Protein AF-A0A399SMD0-F1 (afdb_monomer)

pLDDT: mean 92.32, std 5.86, range [51.75, 98.44]

Secondary structure (DSSP, 8-state):
----TT---EEE--S-SS-BHHHHHHHHHHHSSS--SS--GGGS-HHHHTSS-GGGGG-B-TT--BSEEEETTEEEEPP--HHHHHHHHHHHHHHHHHHHTTS-SEEE---HHHHHH-TTHHHHHHHHHHHHH-TTS-BEEEEESS-TT--TTS-HHHHHHHHHHHHHHHHHTT-SEEEEE--TTT-HHHHHHHHHHHHHHHHHHHHHTSEEEEEEEETTEEEEEEE-TTS-EEEEEEE--SS--EE---TT-S--EE-TT-EE-

Mean predicted aligned error: 4.78 Å

Sequence (265 aa):
KKQDKNALVFVDLLGHSKGSTYFFEQNYLKEHGALPDNPPYELIDPEARNCKIPLLGFFQSHDGIPVYQFSNGEYSYTDYDFETLKSIWYENTRLIAQGYKNNGDVFGINAFRDYFAHPVLSGITVDALKAGLGEKTPVWIYFDGNGYARPPEMTPQEYINHVKCQIYTSIIHGATGILFWNDWRKTPEVFDILLPMLKELNDNLPIVKLETKHWKAHDNLHIMIKESKDGKKYFIASNTSTTDVLSIDIPEVNKKELQPLEVYI

Foldseek 3Di:
DDDDPPDFDEDAQEQAQQWDLVLLLVVCCVVDVHADPDHPLVPFDPQLVLAPHSCLSSTHFNVRHRQWDGDPNYIDGDDDDPVVRLVSSLQSLLQSLLVCLPVGQEYEYNHAQVCLVFVLSLLSNLLSNCNRNPVPRAYEYEYEQQCPNPDPPDALLNVLLSVLLSVLSNLLSPHPYYHYDDDCVRHVRNNVNVVVSVVVCVVCVVQSPADWPDWDDDDQKTKTWGADPVGDIDIKIFGRAQQDKDADDDPPDPDGIADHSRIDD

Solvent-accessible surface area (backbone atoms only — not comparable to full-atom values): 14496 Å² total; per-residue (Å²): 132,84,82,60,90,86,61,85,38,75,39,75,75,43,67,50,39,67,38,35,51,66,36,39,53,57,55,50,48,75,81,32,98,62,85,68,98,56,84,66,65,86,78,30,53,73,51,22,67,59,22,88,62,37,75,52,47,44,21,11,21,79,89,63,51,59,33,51,43,55,55,99,41,43,75,45,71,56,85,61,59,69,68,58,41,51,52,44,30,30,53,32,37,16,54,51,32,44,74,46,48,87,75,42,62,31,36,32,39,52,34,43,55,59,30,65,80,37,31,50,52,35,24,44,47,33,47,16,38,32,71,25,50,36,82,86,50,46,30,35,43,40,42,66,46,43,49,86,66,51,55,92,88,56,51,54,65,62,48,46,36,51,50,51,23,25,49,52,32,17,43,58,47,60,37,68,44,77,41,69,52,71,53,65,90,80,29,48,71,33,35,64,59,41,48,62,54,54,49,51,52,60,73,42,43,72,59,71,71,36,54,74,78,44,75,50,77,55,93,45,45,37,37,27,30,26,41,47,98,86,68,53,72,46,53,41,37,26,21,43,31,87,78,52,72,41,79,45,92,50,88,97,50,87,69,48,64,33,50,46,28,30,67,48,110

Organism: NCBI:txid2305463

Nearest PDB structures (foldseek):
  3w5f-assembly2_B  TM=3.295E-01  e=1.493E-04  Solanum lycopersicum
  5lef-assembly1_B  TM=3.652E-01  e=2.612E-01  Homo sapiens
  8hzv-assembly1_C  TM=5.201E-01  e=2.910E+00  Homo sapiens

Structure (mmCIF, N/CA/C/O backbone):
data_AF-A0A399SMD0-F1
#
_entry.id   AF-A0A399SMD0-F1
#
loop_
_atom_site.group_PDB
_atom_site.id
_atom_site.type_symbol
_atom_site.label_atom_id
_atom_site.label_alt_id
_atom_site.label_comp_id
_atom_site.label_asym_id
_atom_site.label_entity_id
_atom_site.label_seq_id
_atom_site.pdbx_PDB_ins_code
_atom_site.Cartn_x
_atom_site.Cartn_y
_atom_site.Cartn_z
_atom_site.occupancy
_atom_site.B_iso_or_equiv
_atom_site.auth_seq_id
_atom_site.auth_comp_id
_atom_site.auth_asym_id
_atom_site.auth_atom_id
_atom_site.pdbx_PDB_model_num
ATOM 1 N N . LYS A 1 1 ? 3.077 -29.994 -9.511 1.00 51.75 1 LYS A N 1
ATOM 2 C CA . LYS A 1 1 ? 2.944 -30.308 -8.063 1.00 51.75 1 LYS A CA 1
ATOM 3 C C . LYS A 1 1 ? 1.491 -30.051 -7.671 1.00 51.75 1 LYS A C 1
ATOM 5 O O . LYS A 1 1 ? 0.971 -29.035 -8.105 1.00 51.75 1 LYS A O 1
ATOM 10 N N . LYS A 1 2 ? 0.807 -30.969 -6.971 1.00 57.88 2 LYS A N 1
ATOM 11 C CA . LYS A 1 2 ? -0.569 -30.722 -6.494 1.00 57.88 2 LYS A CA 1
ATOM 12 C C . LYS A 1 2 ? -0.514 -29.694 -5.355 1.00 57.88 2 LYS A C 1
ATOM 14 O O . LYS A 1 2 ? 0.360 -29.819 -4.505 1.00 57.88 2 LYS A O 1
ATOM 19 N N . GLN A 1 3 ? -1.395 -28.696 -5.386 1.00 61.56 3 GLN A N 1
ATOM 20 C CA . GLN A 1 3 ? -1.556 -27.694 -4.328 1.00 61.56 3 GLN A CA 1
ATOM 21 C C . GLN A 1 3 ? -1.871 -28.400 -3.001 1.00 61.56 3 GLN A C 1
ATOM 23 O O . GLN A 1 3 ? -2.772 -29.244 -2.957 1.00 61.56 3 GLN A O 1
ATOM 28 N N . ASP A 1 4 ? -1.117 -28.092 -1.946 1.00 76.38 4 ASP A N 1
ATOM 29 C CA . ASP A 1 4 ? -1.451 -28.533 -0.593 1.00 76.38 4 ASP A CA 1
ATOM 30 C C . ASP A 1 4 ? -2.609 -27.670 -0.088 1.00 76.38 4 ASP A C 1
ATOM 32 O O . ASP A 1 4 ? -2.460 -26.465 0.081 1.00 76.38 4 ASP A O 1
ATOM 36 N N . LYS A 1 5 ? -3.775 -28.286 0.127 1.00 74.06 5 LYS A N 1
ATOM 37 C CA . LYS A 1 5 ? -4.986 -27.582 0.573 1.00 74.06 5 LYS A CA 1
ATOM 38 C C . LYS A 1 5 ? -4.882 -27.041 2.003 1.00 74.06 5 LYS A C 1
ATOM 40 O O . LYS A 1 5 ? -5.758 -26.286 2.409 1.00 74.06 5 LYS A O 1
ATOM 45 N N . ASN A 1 6 ? -3.859 -27.444 2.755 1.00 82.06 6 ASN A N 1
ATOM 46 C CA . ASN A 1 6 ? -3.610 -26.970 4.113 1.00 82.06 6 ASN A CA 1
ATOM 47 C C . ASN A 1 6 ? -2.526 -25.883 4.175 1.00 82.06 6 ASN A C 1
ATOM 49 O O . ASN A 1 6 ? -2.274 -25.346 5.254 1.00 82.06 6 ASN A O 1
ATOM 53 N N . ALA A 1 7 ? -1.867 -25.571 3.056 1.00 84.94 7 ALA A N 1
ATOM 54 C CA . ALA A 1 7 ? -0.871 -24.513 2.997 1.00 84.94 7 ALA A CA 1
ATOM 55 C C . ALA A 1 7 ? -1.538 -23.184 2.629 1.00 84.94 7 ALA A C 1
ATOM 57 O O . ALA A 1 7 ? -2.279 -23.117 1.655 1.00 84.94 7 ALA A O 1
ATOM 58 N N . LEU A 1 8 ? -1.236 -22.133 3.395 1.00 87.88 8 LEU A N 1
ATOM 59 C CA . LEU A 1 8 ? -1.563 -20.757 3.033 1.00 87.88 8 LEU A CA 1
ATOM 60 C C . LEU A 1 8 ? -0.440 -20.205 2.150 1.00 87.88 8 LEU A C 1
ATOM 62 O O . LEU A 1 8 ? 0.716 -20.167 2.576 1.00 87.88 8 LEU A O 1
ATOM 66 N N . VAL A 1 9 ? -0.771 -19.758 0.944 1.00 91.25 9 VAL A N 1
ATOM 67 C CA . VAL A 1 9 ? 0.173 -19.114 0.031 1.00 91.25 9 VAL A CA 1
ATOM 68 C C . VAL A 1 9 ? -0.044 -17.608 0.068 1.00 91.25 9 VAL A C 1
ATOM 70 O O . VAL A 1 9 ? -1.072 -17.100 -0.379 1.00 91.25 9 VAL A O 1
ATOM 73 N N . PHE A 1 10 ? 0.943 -16.892 0.599 1.00 91.69 10 PHE A N 1
ATOM 74 C CA . PHE A 1 10 ? 0.995 -15.438 0.531 1.00 91.69 10 PHE A CA 1
ATOM 75 C C . PHE A 1 10 ? 1.758 -14.995 -0.724 1.00 91.69 10 PHE A C 1
ATOM 77 O O . PHE A 1 10 ? 2.875 -15.458 -0.963 1.00 91.69 10 PHE A O 1
ATOM 84 N N . VAL A 1 11 ? 1.162 -14.098 -1.509 1.00 91.94 11 VAL A N 1
ATOM 85 C CA . VAL A 1 11 ? 1.755 -13.531 -2.726 1.00 91.94 11 VAL A CA 1
ATOM 86 C C . VAL A 1 11 ? 2.062 -12.055 -2.491 1.00 91.94 11 VAL A C 1
ATOM 88 O O . VAL A 1 11 ? 1.156 -11.223 -2.411 1.00 91.94 11 VAL A O 1
ATOM 91 N N . ASP A 1 12 ? 3.355 -11.743 -2.409 1.00 91.06 12 ASP A N 1
ATOM 92 C CA . ASP A 1 12 ? 3.862 -10.371 -2.466 1.00 91.06 12 ASP A CA 1
ATOM 93 C C . ASP A 1 12 ? 3.958 -9.951 -3.932 1.00 91.06 12 ASP A C 1
ATOM 95 O O . ASP A 1 12 ? 4.717 -10.552 -4.696 1.00 91.06 12 ASP A O 1
ATOM 99 N N . LEU A 1 13 ? 3.141 -8.990 -4.355 1.00 86.69 13 LEU A N 1
ATOM 100 C CA . LEU A 1 13 ? 3.026 -8.673 -5.775 1.00 86.69 13 LEU A CA 1
ATOM 101 C C . LEU A 1 13 ? 4.182 -7.801 -6.270 1.00 86.69 13 LEU A C 1
ATOM 103 O O . LEU A 1 13 ? 4.700 -8.055 -7.356 1.00 86.69 13 LEU A O 1
ATOM 107 N N . LEU A 1 14 ? 4.556 -6.751 -5.530 1.00 80.44 14 LEU A N 1
ATOM 108 C CA . LEU A 1 14 ? 5.464 -5.701 -6.011 1.00 80.44 14 LEU A CA 1
ATOM 109 C C . LEU A 1 14 ? 6.185 -4.974 -4.863 1.00 80.44 14 LEU A C 1
ATOM 111 O O . LEU A 1 14 ? 5.698 -4.934 -3.742 1.00 80.44 14 LEU A O 1
ATOM 115 N N . GLY A 1 15 ? 7.295 -4.305 -5.192 1.00 80.38 15 GLY A N 1
ATOM 116 C CA . GLY A 1 15 ? 7.973 -3.333 -4.316 1.00 80.38 15 GLY A CA 1
ATOM 117 C C . GLY A 1 15 ? 7.387 -1.918 -4.347 1.00 80.38 15 GLY A C 1
ATOM 118 O O . GLY A 1 15 ? 7.653 -1.116 -3.459 1.00 80.38 15 GLY A O 1
ATOM 119 N N . HIS A 1 16 ? 6.624 -1.600 -5.393 1.00 88.69 16 HIS A N 1
ATOM 120 C CA . HIS A 1 16 ? 5.961 -0.320 -5.654 1.00 88.69 16 HIS A CA 1
ATOM 121 C C . HIS A 1 16 ? 4.964 -0.502 -6.807 1.00 88.69 16 HIS A C 1
ATOM 123 O O . HIS A 1 16 ? 5.138 -1.404 -7.630 1.00 88.69 16 HIS A O 1
ATOM 129 N N . SER A 1 17 ? 3.998 0.403 -6.970 1.00 93.88 17 SER A N 1
ATOM 130 C CA . SER A 1 17 ? 3.004 0.298 -8.054 1.00 93.88 17 SER A CA 1
ATOM 131 C C . SER A 1 17 ? 3.167 1.323 -9.177 1.00 93.88 17 SER A C 1
ATOM 133 O O . SER A 1 17 ? 2.258 1.505 -9.981 1.00 93.88 17 SER A O 1
ATOM 135 N N . LYS A 1 18 ? 4.339 1.961 -9.302 1.00 94.00 18 LYS A N 1
ATOM 136 C CA . LYS A 1 18 ? 4.653 2.856 -10.437 1.00 94.00 18 LYS A CA 1
ATOM 137 C C . LYS A 1 18 ? 4.746 2.120 -11.780 1.00 94.00 18 LYS A C 1
ATOM 139 O O . LYS A 1 18 ? 4.440 2.696 -12.815 1.00 94.00 18 LYS A O 1
ATOM 144 N N . GLY A 1 19 ? 5.114 0.840 -11.753 1.00 93.38 19 GLY A N 1
ATOM 145 C CA . GLY A 1 19 ? 5.164 -0.046 -12.914 1.00 93.38 19 GLY A CA 1
ATOM 146 C C . GLY A 1 19 ? 5.984 -1.304 -12.630 1.00 93.38 19 GLY A C 1
ATOM 147 O O . GLY A 1 19 ? 6.530 -1.463 -11.538 1.00 93.38 19 GLY A O 1
ATOM 148 N N . SER A 1 20 ? 6.030 -2.217 -13.595 1.00 93.75 20 SER A N 1
ATOM 149 C CA . SER A 1 20 ? 6.662 -3.535 -13.468 1.00 93.75 20 SER A CA 1
ATOM 150 C C . SER A 1 20 ? 7.059 -4.072 -14.840 1.00 93.75 20 SER A C 1
ATOM 152 O O . SER A 1 20 ? 6.415 -3.753 -15.842 1.00 93.75 20 SER A O 1
ATOM 154 N N . THR A 1 21 ? 8.063 -4.949 -14.890 1.00 93.00 21 THR A N 1
ATOM 155 C CA . THR A 1 21 ? 8.400 -5.702 -16.110 1.00 93.00 21 THR A CA 1
ATOM 156 C C . THR A 1 21 ? 7.237 -6.563 -16.599 1.00 93.00 21 THR A C 1
ATOM 158 O O . THR A 1 21 ? 7.128 -6.809 -17.795 1.00 93.00 21 THR A O 1
ATOM 161 N N . TYR A 1 22 ? 6.303 -6.930 -15.713 1.00 92.69 22 TYR A N 1
ATOM 162 C CA . TYR A 1 22 ? 5.051 -7.585 -16.096 1.00 92.69 22 TYR A CA 1
ATOM 163 C C . TYR A 1 22 ? 4.320 -6.821 -17.210 1.00 92.69 22 TYR A C 1
ATOM 165 O O . TYR A 1 22 ? 3.856 -7.425 -18.173 1.00 92.69 22 TYR A O 1
ATOM 173 N N . PHE A 1 23 ? 4.239 -5.489 -17.129 1.00 94.44 23 PHE A N 1
ATOM 174 C CA . PHE A 1 23 ? 3.553 -4.698 -18.154 1.00 94.44 23 PHE A CA 1
ATOM 175 C C . PHE A 1 23 ? 4.338 -4.601 -19.453 1.00 94.44 23 PHE A C 1
ATOM 177 O O . PHE A 1 23 ? 3.731 -4.506 -20.519 1.00 94.44 23 PHE A O 1
ATOM 184 N N . PHE A 1 24 ? 5.668 -4.653 -19.389 1.00 93.94 24 PHE A N 1
ATOM 185 C CA . PHE A 1 24 ? 6.486 -4.834 -20.582 1.00 93.94 24 PHE A CA 1
ATOM 186 C C . PHE A 1 24 ? 6.151 -6.146 -21.277 1.00 93.94 24 PHE A C 1
ATOM 188 O O . PHE A 1 24 ? 5.784 -6.133 -22.449 1.00 93.94 24 PHE A O 1
ATOM 195 N N . GLU A 1 25 ? 6.165 -7.254 -20.540 1.00 92.75 25 GLU A N 1
ATOM 196 C CA . GLU A 1 25 ? 5.842 -8.5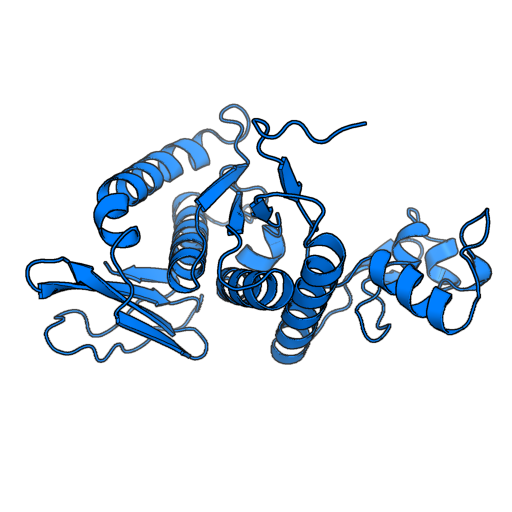72 -21.083 1.00 92.75 25 GLU A CA 1
ATOM 197 C C . GLU A 1 25 ? 4.431 -8.611 -21.685 1.00 92.75 25 GLU A C 1
ATOM 199 O O . GLU A 1 25 ? 4.255 -9.057 -22.818 1.00 92.75 25 GLU A O 1
ATOM 204 N N . GLN A 1 26 ? 3.424 -8.093 -20.972 1.00 92.81 26 GLN A N 1
ATOM 205 C CA . GLN A 1 26 ? 2.047 -8.066 -21.472 1.00 92.81 26 GLN A CA 1
ATOM 206 C C . GLN A 1 26 ? 1.896 -7.208 -22.730 1.00 92.81 26 GLN A C 1
ATOM 208 O O . GLN A 1 26 ? 1.167 -7.595 -23.640 1.00 92.81 26 GLN A O 1
ATOM 213 N N . ASN A 1 27 ? 2.557 -6.050 -22.802 1.00 90.19 27 ASN A N 1
ATOM 214 C CA . ASN A 1 27 ? 2.486 -5.191 -23.983 1.00 90.19 27 ASN A CA 1
ATOM 215 C C . ASN A 1 27 ? 3.240 -5.804 -25.166 1.00 90.19 27 ASN A C 1
ATOM 217 O O . ASN A 1 27 ? 2.701 -5.830 -26.269 1.00 90.19 27 ASN A O 1
ATOM 221 N N . TYR A 1 28 ? 4.413 -6.392 -24.927 1.00 91.75 28 TYR A N 1
ATOM 222 C CA . TYR A 1 28 ? 5.171 -7.108 -25.949 1.00 91.75 28 TYR A CA 1
ATOM 223 C C . TYR A 1 28 ? 4.342 -8.243 -26.567 1.00 91.75 28 TYR A C 1
ATOM 225 O O . TYR A 1 28 ? 4.242 -8.347 -27.788 1.00 91.75 28 TYR A O 1
ATOM 233 N N . LEU A 1 29 ? 3.664 -9.039 -25.734 1.00 92.88 29 LEU A N 1
ATOM 234 C CA . LEU A 1 29 ? 2.837 -10.170 -26.169 1.00 92.88 29 LEU A CA 1
ATOM 235 C C . LEU A 1 29 ? 1.552 -9.779 -26.924 1.00 92.88 29 LEU A C 1
ATOM 237 O O . LEU A 1 29 ? 0.924 -10.637 -27.541 1.00 92.88 29 LEU A O 1
ATOM 241 N N . LYS A 1 30 ? 1.137 -8.505 -26.906 1.00 91.31 30 LYS A N 1
ATOM 242 C CA . LYS A 1 30 ? 0.024 -8.034 -27.756 1.00 91.31 30 LYS A CA 1
ATOM 243 C C . LYS A 1 30 ? 0.420 -7.984 -29.229 1.00 91.31 30 LYS A C 1
ATOM 245 O O . LYS A 1 30 ? -0.427 -8.183 -30.095 1.00 91.31 30 LYS A O 1
ATOM 250 N N . GLU A 1 31 ? 1.692 -7.710 -29.496 1.00 90.81 31 GLU A N 1
ATOM 251 C CA . GLU A 1 31 ? 2.242 -7.537 -30.844 1.00 90.81 31 GLU A CA 1
ATOM 252 C C . GLU A 1 31 ? 3.083 -8.743 -31.289 1.00 90.81 31 GLU A C 1
ATOM 254 O O . GLU A 1 31 ? 3.291 -8.953 -32.483 1.00 90.81 31 GLU A O 1
ATOM 259 N N . HIS A 1 32 ? 3.521 -9.574 -30.338 1.00 92.06 32 HIS A N 1
ATOM 260 C CA . HIS A 1 32 ? 4.393 -10.723 -30.563 1.00 92.06 32 HIS A CA 1
ATOM 261 C C . HIS A 1 32 ? 3.767 -12.000 -29.992 1.00 92.06 32 HIS A C 1
ATOM 263 O O . HIS A 1 32 ? 3.201 -12.003 -28.906 1.00 92.06 32 HIS A O 1
ATOM 269 N N . GLY A 1 33 ? 3.898 -13.127 -30.697 1.00 90.94 33 GLY A N 1
ATOM 270 C CA . GLY A 1 33 ? 3.272 -14.389 -30.274 1.00 90.94 33 GLY A CA 1
ATOM 271 C C . GLY A 1 33 ? 3.897 -15.055 -29.038 1.00 90.94 33 GLY A C 1
ATOM 272 O O . GLY A 1 33 ? 3.264 -15.922 -28.439 1.00 90.94 33 GLY A O 1
ATOM 273 N N . ALA A 1 34 ? 5.129 -14.694 -28.669 1.00 93.12 34 ALA A N 1
ATOM 274 C CA . ALA A 1 34 ? 5.855 -15.231 -27.518 1.00 93.12 34 ALA A CA 1
ATOM 275 C C . ALA A 1 34 ? 6.985 -14.278 -27.095 1.00 93.12 34 ALA A C 1
ATOM 277 O O . ALA A 1 34 ? 7.446 -13.479 -27.909 1.00 93.12 34 ALA A O 1
ATOM 278 N N . LEU A 1 35 ? 7.451 -14.394 -25.846 1.00 91.12 35 LEU A N 1
ATOM 279 C CA . LEU A 1 35 ? 8.669 -13.716 -25.395 1.00 91.12 35 LEU A CA 1
ATOM 280 C C . LEU A 1 35 ? 9.908 -14.362 -26.045 1.00 91.12 35 LEU A C 1
ATOM 282 O O . LEU A 1 35 ? 9.942 -15.588 -26.184 1.00 91.12 35 LEU A O 1
ATOM 286 N N . PRO A 1 36 ? 10.921 -13.570 -26.431 1.00 89.75 36 PRO A N 1
ATOM 287 C CA . PRO A 1 36 ? 12.191 -14.096 -26.922 1.00 89.75 36 PRO A CA 1
ATOM 288 C C . PRO A 1 36 ? 12.991 -14.790 -25.808 1.00 89.75 36 PRO A C 1
ATOM 290 O O . PRO A 1 36 ? 12.826 -14.489 -24.627 1.00 89.75 36 PRO A O 1
ATOM 293 N N . ASP A 1 37 ? 13.922 -15.668 -26.196 1.00 88.50 37 ASP A N 1
ATOM 294 C CA . ASP A 1 37 ? 14.823 -16.357 -25.254 1.00 88.50 37 ASP A CA 1
ATOM 295 C C . ASP A 1 37 ? 15.763 -15.391 -24.510 1.00 88.50 37 ASP A C 1
ATOM 297 O O . ASP A 1 37 ? 16.195 -15.668 -23.391 1.00 88.50 37 ASP A O 1
ATOM 301 N N . ASN A 1 38 ? 16.084 -14.252 -25.130 1.00 86.88 38 ASN A N 1
ATOM 302 C CA . ASN A 1 38 ? 16.866 -13.173 -24.532 1.00 86.88 38 ASN A CA 1
ATOM 303 C C . ASN A 1 38 ? 16.005 -11.911 -24.438 1.00 86.88 38 ASN A C 1
ATOM 305 O O . ASN A 1 38 ? 15.291 -11.631 -25.402 1.00 86.88 38 ASN A O 1
ATOM 309 N N . PRO A 1 39 ? 16.101 -11.115 -23.352 1.00 84.25 39 PRO A N 1
ATOM 310 C CA . PRO A 1 39 ? 15.402 -9.839 -23.271 1.00 84.25 39 PRO A CA 1
ATOM 311 C C . PRO A 1 39 ? 15.698 -8.976 -24.506 1.00 84.25 39 PRO A C 1
ATOM 313 O O . PRO A 1 39 ? 16.866 -8.882 -24.900 1.00 84.25 39 PRO A O 1
ATOM 316 N N . PRO A 1 40 ? 14.682 -8.344 -25.114 1.00 86.94 40 PRO A N 1
ATOM 317 C CA . PRO A 1 40 ? 14.853 -7.555 -26.330 1.00 86.94 40 PRO A CA 1
ATOM 318 C C . PRO A 1 40 ? 15.472 -6.190 -25.988 1.00 86.94 40 PRO A C 1
ATOM 320 O O . PRO A 1 40 ? 14.797 -5.163 -25.943 1.00 86.94 40 PRO A O 1
ATOM 323 N N . TYR A 1 41 ? 16.768 -6.181 -25.659 1.00 84.31 41 TYR A N 1
ATOM 324 C CA . TYR A 1 41 ? 17.512 -4.998 -25.204 1.00 84.31 41 TYR A CA 1
ATOM 325 C C . TYR A 1 41 ? 17.531 -3.856 -26.228 1.00 84.31 41 TYR A C 1
ATOM 327 O O . TYR A 1 41 ? 17.789 -2.708 -25.886 1.00 84.31 41 T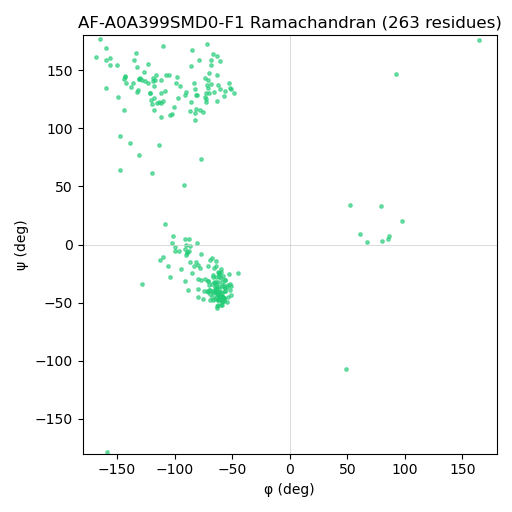YR A O 1
ATOM 335 N N . GLU A 1 42 ? 17.287 -4.143 -27.498 1.00 85.38 42 GLU A N 1
ATOM 336 C CA . GLU A 1 42 ? 17.106 -3.140 -28.541 1.00 85.38 42 GLU A CA 1
ATOM 337 C C . GLU A 1 42 ? 15.846 -2.284 -28.354 1.00 85.38 42 GLU A C 1
ATOM 339 O O . GLU A 1 42 ? 15.798 -1.183 -28.899 1.00 85.38 42 GLU A O 1
ATOM 344 N N . LEU A 1 43 ? 14.864 -2.759 -27.577 1.00 83.44 43 LEU A N 1
ATOM 345 C CA . LEU A 1 43 ? 13.624 -2.038 -27.278 1.00 83.44 43 LEU A CA 1
ATOM 346 C C . LEU A 1 43 ? 13.735 -1.098 -26.075 1.00 83.44 43 LEU A C 1
ATOM 348 O O . LEU A 1 43 ? 12.861 -0.253 -25.898 1.00 83.44 43 LEU A O 1
ATOM 352 N N . ILE A 1 44 ? 14.777 -1.230 -25.249 1.00 86.75 44 ILE A N 1
ATOM 353 C CA . ILE A 1 44 ? 14.993 -0.313 -24.124 1.00 86.75 44 ILE A CA 1
ATOM 354 C C . ILE A 1 44 ? 15.758 0.934 -24.571 1.00 86.75 44 ILE A C 1
ATOM 356 O O . ILE A 1 44 ? 16.549 0.901 -25.521 1.00 86.75 44 ILE A O 1
ATOM 360 N N . ASP A 1 45 ? 15.543 2.031 -23.844 1.00 85.06 45 ASP A N 1
ATOM 361 C CA . ASP A 1 45 ? 16.218 3.308 -24.069 1.00 85.06 45 ASP A CA 1
ATOM 362 C C . ASP A 1 45 ? 17.749 3.105 -24.216 1.00 85.06 45 ASP A C 1
ATOM 364 O O . ASP A 1 45 ? 18.369 2.405 -23.402 1.00 85.06 45 ASP A O 1
ATOM 368 N N . PRO A 1 46 ? 18.398 3.664 -25.259 1.00 89.12 46 PRO A N 1
ATOM 369 C CA . PRO A 1 46 ? 19.851 3.614 -25.401 1.00 89.12 46 PRO A CA 1
ATOM 370 C C . PRO A 1 46 ? 20.620 4.065 -24.152 1.00 89.12 46 PRO A C 1
ATOM 372 O O . PRO A 1 46 ? 21.658 3.483 -23.842 1.00 89.12 46 PRO A O 1
ATOM 375 N N . GLU A 1 47 ? 20.120 5.054 -23.414 1.00 89.94 47 GLU A N 1
ATOM 376 C CA . GLU A 1 47 ? 20.726 5.514 -22.166 1.00 89.94 47 GLU A CA 1
ATOM 377 C C . GLU A 1 47 ? 20.575 4.491 -21.038 1.00 89.94 47 GLU A C 1
ATOM 379 O O . GLU A 1 47 ? 21.521 4.292 -20.271 1.00 89.94 47 GLU A O 1
ATOM 384 N N . ALA A 1 48 ? 19.461 3.753 -20.989 1.00 90.38 48 ALA A N 1
ATOM 385 C CA . ALA A 1 48 ? 19.293 2.641 -20.053 1.00 90.38 48 ALA A CA 1
ATOM 386 C C . ALA A 1 48 ? 20.366 1.566 -20.265 1.00 90.38 48 ALA A C 1
ATOM 388 O O . ALA A 1 48 ? 20.950 1.073 -19.301 1.00 90.38 48 ALA A O 1
ATOM 389 N N . ARG A 1 49 ? 20.705 1.246 -21.523 1.00 89.62 49 ARG A N 1
ATOM 390 C CA . ARG A 1 49 ? 21.779 0.284 -21.851 1.00 89.62 49 ARG A CA 1
ATOM 391 C C . ARG A 1 49 ? 23.156 0.707 -21.351 1.00 89.62 49 ARG A C 1
ATOM 393 O O . ARG A 1 49 ? 23.985 -0.157 -21.078 1.00 89.62 49 ARG A O 1
ATOM 400 N N . ASN A 1 50 ? 23.382 2.010 -21.219 1.00 88.44 50 ASN A N 1
ATOM 401 C CA . ASN A 1 50 ? 24.626 2.579 -20.705 1.00 88.44 50 ASN A CA 1
ATOM 402 C C . ASN A 1 50 ? 24.601 2.785 -19.180 1.00 88.44 50 ASN A C 1
ATOM 404 O O . ASN A 1 50 ? 25.603 3.201 -18.598 1.00 88.44 50 ASN A O 1
ATOM 408 N N . CYS A 1 51 ? 23.470 2.513 -18.524 1.00 90.06 51 CYS A N 1
ATOM 409 C CA . CYS A 1 51 ? 23.329 2.601 -17.079 1.00 90.06 51 CYS A CA 1
ATOM 410 C C . CYS A 1 51 ? 23.925 1.373 -16.378 1.00 90.06 51 CYS A C 1
ATOM 412 O O . CYS A 1 51 ? 24.034 0.287 -16.946 1.00 90.06 51 CYS A O 1
ATOM 414 N N . LYS A 1 52 ? 24.256 1.522 -15.090 1.00 87.62 52 LYS A N 1
ATOM 415 C CA . LYS A 1 52 ? 24.712 0.414 -14.231 1.00 87.62 52 LYS A CA 1
ATOM 416 C C . LYS A 1 52 ? 23.701 -0.733 -14.128 1.00 87.62 52 LYS A C 1
ATOM 418 O O . LYS A 1 52 ? 24.108 -1.863 -13.866 1.00 87.62 52 LYS A O 1
ATOM 423 N N . ILE A 1 53 ? 22.404 -0.456 -14.302 1.00 90.06 53 ILE A N 1
ATOM 424 C CA . ILE A 1 53 ? 21.329 -1.456 -14.207 1.00 90.06 53 ILE A CA 1
ATOM 425 C C . ILE A 1 53 ? 20.393 -1.350 -15.429 1.00 90.06 53 ILE A C 1
ATOM 427 O O . ILE A 1 53 ? 19.282 -0.832 -15.311 1.00 90.06 53 ILE A O 1
ATOM 431 N N . PRO A 1 54 ? 20.795 -1.866 -16.607 1.00 88.12 54 PRO A N 1
ATOM 432 C CA . PRO A 1 54 ? 20.019 -1.717 -17.843 1.00 88.12 54 PRO A CA 1
ATOM 433 C C . PRO A 1 54 ? 18.611 -2.311 -17.801 1.00 88.12 54 PRO A C 1
ATOM 435 O O . PRO A 1 54 ? 17.707 -1.821 -18.472 1.00 88.12 54 PRO A O 1
ATOM 438 N N . LEU A 1 55 ? 18.404 -3.352 -16.988 1.00 91.44 55 LEU A N 1
ATOM 439 C CA . LEU A 1 55 ? 17.113 -4.038 -16.867 1.00 91.44 55 LEU A CA 1
ATOM 440 C C . LEU A 1 55 ? 15.995 -3.145 -16.312 1.00 91.44 55 LEU A C 1
ATOM 442 O O . LEU A 1 55 ? 14.823 -3.454 -16.516 1.00 91.44 55 LEU A O 1
ATOM 446 N N . LEU A 1 56 ? 16.333 -2.025 -15.664 1.00 92.94 56 LEU A N 1
ATOM 447 C CA . LEU A 1 56 ? 15.340 -1.032 -15.251 1.00 92.94 56 LEU A CA 1
ATOM 448 C C . LEU A 1 56 ? 14.592 -0.431 -16.451 1.00 92.94 56 LEU A C 1
ATOM 450 O O . LEU A 1 56 ? 13.445 -0.025 -16.301 1.00 92.94 56 LEU A O 1
ATOM 454 N N . GLY A 1 57 ? 15.187 -0.444 -17.650 1.00 93.62 57 GLY A N 1
ATOM 455 C CA . GLY A 1 57 ? 14.545 0.032 -18.878 1.00 93.62 57 GLY A CA 1
ATOM 456 C C . GLY A 1 57 ? 13.310 -0.772 -19.302 1.00 93.62 57 GLY A C 1
ATOM 457 O O . GLY A 1 57 ? 12.534 -0.291 -20.118 1.00 93.62 57 GLY A O 1
ATOM 458 N N . PHE A 1 58 ? 13.092 -1.966 -18.738 1.00 94.62 58 PHE A N 1
ATOM 459 C CA . PHE A 1 58 ? 11.886 -2.768 -18.979 1.00 94.62 58 PHE A CA 1
ATOM 460 C C . PHE A 1 58 ? 10.740 -2.467 -18.003 1.00 94.62 58 PHE A C 1
ATOM 462 O O . PHE A 1 58 ? 9.652 -3.022 -18.142 1.00 94.62 58 PHE A O 1
ATOM 469 N N . PHE A 1 59 ? 10.949 -1.636 -16.981 1.00 94.56 59 PHE A N 1
ATOM 470 C CA . PHE A 1 59 ? 9.875 -1.283 -16.061 1.00 94.56 59 PHE A CA 1
ATOM 471 C C . PHE A 1 59 ? 9.013 -0.188 -16.673 1.00 94.56 59 PHE A C 1
ATOM 473 O O . PHE A 1 59 ? 9.456 0.947 -16.849 1.00 94.56 59 PHE A O 1
ATOM 480 N N . GLN A 1 60 ? 7.754 -0.528 -16.919 1.00 94.75 60 GLN A N 1
ATOM 481 C CA . GLN A 1 60 ? 6.750 0.405 -17.409 1.00 94.75 60 GLN A CA 1
ATOM 482 C C . GLN A 1 60 ? 5.440 0.248 -16.640 1.00 94.75 60 GLN A C 1
ATOM 484 O O . GLN A 1 60 ? 5.189 -0.783 -16.008 1.00 94.75 60 GLN A O 1
ATOM 489 N N . SER A 1 61 ? 4.615 1.283 -16.662 1.00 94.75 61 SER A N 1
ATOM 490 C CA . SER A 1 61 ? 3.213 1.227 -16.248 1.00 94.75 61 SER A CA 1
ATOM 491 C C . SER A 1 61 ? 2.369 0.447 -17.266 1.00 94.75 61 SER A C 1
ATOM 493 O O . SER A 1 61 ? 2.828 0.073 -18.349 1.00 94.75 61 SER A O 1
ATOM 495 N N . HIS A 1 62 ? 1.107 0.189 -16.924 1.00 94.12 62 HIS A N 1
ATOM 496 C CA . HIS A 1 62 ? 0.161 -0.522 -17.787 1.00 94.12 62 HIS A CA 1
ATOM 497 C C . HIS A 1 62 ? -0.038 0.113 -19.177 1.00 94.12 62 HIS A C 1
ATOM 499 O O . HIS A 1 62 ? -0.294 -0.606 -20.145 1.00 94.12 62 HIS A O 1
ATOM 505 N N . ASP A 1 63 ? 0.096 1.434 -19.284 1.00 91.88 63 ASP A N 1
ATOM 506 C CA . ASP A 1 63 ? -0.009 2.225 -20.515 1.00 91.88 63 ASP A CA 1
ATOM 507 C C . ASP A 1 63 ? 1.339 2.420 -21.235 1.00 91.88 63 ASP A C 1
ATOM 509 O O . ASP A 1 63 ? 1.398 3.081 -22.268 1.00 91.88 63 ASP A O 1
ATOM 513 N N . GLY A 1 64 ? 2.411 1.788 -20.743 1.00 91.19 64 GLY A N 1
ATOM 514 C CA . GLY A 1 64 ? 3.725 1.785 -21.387 1.00 91.19 64 GLY A CA 1
ATOM 515 C C . GLY A 1 64 ? 4.618 2.972 -21.029 1.00 91.19 64 GLY A C 1
ATOM 516 O O . GLY A 1 64 ? 5.689 3.108 -21.616 1.00 91.19 64 GLY A O 1
ATOM 517 N N . ILE A 1 65 ? 4.227 3.817 -20.070 1.00 91.38 65 ILE A N 1
ATOM 518 C CA . ILE A 1 65 ? 5.089 4.904 -19.595 1.00 91.38 65 ILE A CA 1
ATOM 519 C C . ILE A 1 65 ? 6.270 4.308 -18.804 1.00 91.38 65 ILE A C 1
ATOM 521 O O . ILE A 1 65 ? 6.055 3.488 -17.904 1.00 91.38 65 ILE A O 1
ATOM 525 N N . PRO A 1 66 ? 7.523 4.702 -19.095 1.00 92.81 66 PRO A N 1
ATOM 526 C CA . PRO A 1 66 ? 8.685 4.228 -18.351 1.00 92.81 66 PRO A CA 1
ATOM 527 C C . PRO A 1 66 ? 8.646 4.625 -16.870 1.00 92.81 66 PRO A C 1
ATOM 529 O O . PRO A 1 66 ? 8.353 5.767 -16.516 1.00 92.81 66 PRO A O 1
ATOM 532 N N . VAL A 1 67 ? 9.013 3.695 -15.987 1.00 94.19 67 VAL A N 1
ATOM 533 C CA . VAL A 1 67 ? 9.131 3.960 -14.539 1.00 94.19 67 VAL A CA 1
ATOM 534 C C . VAL A 1 67 ? 10.406 4.720 -14.200 1.00 94.19 67 VAL A C 1
ATOM 536 O O . VAL A 1 67 ? 10.432 5.464 -13.219 1.00 94.19 67 VAL A O 1
ATOM 539 N N . TYR A 1 68 ? 11.456 4.507 -14.990 1.00 94.38 68 TYR A N 1
ATOM 540 C CA . TYR A 1 68 ? 12.778 5.068 -14.767 1.00 94.38 68 TYR A CA 1
ATOM 541 C C . TYR A 1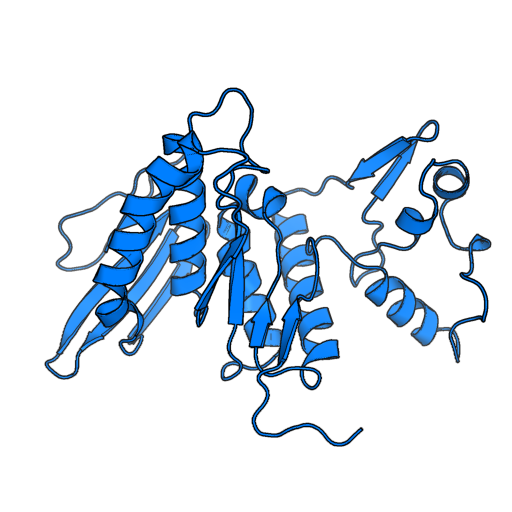 68 ? 13.189 5.960 -15.927 1.00 94.38 68 TYR A C 1
ATOM 543 O O . TYR A 1 68 ? 12.928 5.655 -17.091 1.00 94.38 68 TYR A O 1
ATOM 551 N N . GLN A 1 69 ? 13.882 7.034 -15.579 1.00 93.38 69 GLN A N 1
ATOM 552 C CA . GLN A 1 69 ? 14.584 7.911 -16.501 1.00 93.38 69 GLN A CA 1
ATOM 553 C C . GLN A 1 69 ? 16.079 7.665 -16.343 1.00 93.38 69 GLN A C 1
ATOM 555 O O . GLN A 1 69 ? 16.553 7.379 -15.240 1.00 93.38 69 GLN A O 1
ATOM 560 N N . PHE A 1 70 ? 16.817 7.769 -17.440 1.00 93.69 70 PHE A N 1
ATOM 561 C CA . PHE A 1 70 ? 18.248 7.502 -17.476 1.00 93.69 70 PHE A CA 1
ATOM 562 C C . PHE A 1 70 ? 18.977 8.768 -17.898 1.00 93.69 70 PHE A C 1
ATOM 564 O O . PHE A 1 70 ? 18.469 9.531 -18.712 1.00 93.69 70 PHE A O 1
ATOM 571 N N . SER A 1 71 ? 20.128 9.022 -17.278 1.00 91.50 71 SER A N 1
ATOM 572 C CA . SER A 1 71 ? 21.014 10.113 -17.673 1.00 91.50 71 SER A CA 1
ATOM 573 C C . SER A 1 71 ? 22.420 9.864 -17.150 1.00 91.50 71 SER A C 1
ATOM 575 O O . SER A 1 71 ? 22.603 9.501 -15.988 1.00 91.50 71 SER A O 1
ATOM 577 N N . ASN A 1 72 ? 23.435 10.070 -17.994 1.00 88.94 72 ASN A N 1
ATOM 578 C CA . ASN A 1 72 ? 24.853 9.981 -17.615 1.00 88.94 72 ASN A CA 1
ATOM 579 C C . ASN A 1 72 ? 25.243 8.668 -16.896 1.00 88.94 72 ASN A C 1
ATOM 581 O O . ASN A 1 72 ? 26.105 8.663 -16.018 1.00 88.94 72 ASN A O 1
ATOM 585 N N . GLY A 1 73 ? 24.611 7.548 -17.261 1.00 87.69 73 GLY A N 1
ATOM 586 C CA . GLY A 1 73 ? 24.868 6.231 -16.662 1.00 87.69 73 GLY A CA 1
ATOM 587 C C . GLY A 1 73 ? 24.185 5.985 -15.309 1.00 87.69 73 GLY A C 1
ATOM 588 O O . GLY A 1 73 ? 24.354 4.911 -14.727 1.00 87.69 73 GLY A O 1
ATOM 589 N N . GLU A 1 74 ? 23.384 6.935 -14.830 1.00 91.88 74 GLU A N 1
ATOM 590 C CA . GLU A 1 74 ? 22.565 6.839 -13.620 1.00 91.88 74 GLU A CA 1
ATOM 591 C C . GLU A 1 74 ? 21.071 6.773 -13.976 1.00 91.88 74 GLU A C 1
ATOM 593 O O . GLU A 1 74 ? 20.685 6.950 -15.136 1.00 91.88 74 GLU A O 1
ATOM 598 N N . TYR A 1 75 ? 20.234 6.488 -12.976 1.00 92.31 75 TYR A N 1
ATOM 599 C CA . TYR A 1 75 ? 18.783 6.430 -13.127 1.00 92.31 75 TYR A CA 1
ATOM 600 C C . TYR A 1 75 ? 18.058 7.201 -12.019 1.00 92.31 75 TYR A C 1
ATOM 602 O O . TYR A 1 75 ? 18.534 7.298 -10.885 1.00 92.31 75 TYR A O 1
ATOM 610 N N . SER A 1 76 ? 16.866 7.691 -12.338 1.00 92.00 76 SER A N 1
ATOM 611 C CA . SER A 1 76 ? 15.899 8.252 -11.393 1.00 92.00 76 SER A CA 1
ATOM 612 C C . SER A 1 76 ? 14.509 7.692 -11.677 1.00 92.00 76 SER A C 1
ATOM 614 O O . SER A 1 76 ? 14.271 7.099 -12.728 1.00 92.00 76 SER A O 1
ATOM 616 N N . TYR A 1 77 ? 13.581 7.843 -10.734 1.00 91.00 77 TYR A N 1
ATOM 617 C CA . TYR A 1 77 ? 12.175 7.573 -11.025 1.00 91.00 77 TYR A CA 1
ATOM 618 C C . TYR A 1 77 ? 11.624 8.649 -11.959 1.00 91.00 77 TYR A C 1
ATOM 620 O O . TYR A 1 77 ? 12.022 9.808 -11.874 1.00 91.00 77 TYR A O 1
ATOM 628 N N . THR A 1 78 ? 10.684 8.262 -12.814 1.00 90.00 78 THR A N 1
ATOM 629 C CA . THR A 1 78 ? 9.798 9.214 -13.474 1.00 90.00 78 THR A CA 1
ATOM 630 C C . THR A 1 78 ? 8.965 9.912 -12.405 1.00 90.00 78 THR A C 1
ATOM 632 O O . THR A 1 78 ? 8.273 9.255 -11.618 1.00 90.00 78 THR A O 1
ATOM 635 N N . ASP A 1 79 ? 9.050 11.239 -12.380 1.00 87.44 79 ASP A N 1
ATOM 636 C CA . ASP A 1 79 ? 8.234 12.075 -11.513 1.00 87.44 79 ASP A CA 1
ATOM 637 C C . ASP A 1 79 ? 6.859 12.286 -12.145 1.00 87.44 79 ASP A C 1
ATOM 639 O O . ASP A 1 79 ? 6.731 12.689 -13.302 1.00 87.44 79 ASP A O 1
ATOM 643 N N . TYR A 1 80 ? 5.826 12.016 -11.356 1.00 88.31 80 TYR A N 1
ATOM 644 C CA . TYR A 1 80 ? 4.435 12.235 -11.718 1.00 88.31 80 TYR A CA 1
ATOM 645 C C . TYR A 1 80 ? 3.852 13.283 -10.778 1.00 88.31 80 TYR A C 1
ATOM 647 O O . TYR A 1 80 ? 4.180 13.297 -9.587 1.00 88.31 80 TYR A O 1
ATOM 655 N N . ASP A 1 81 ? 2.943 14.121 -11.277 1.00 93.38 81 ASP A N 1
ATOM 656 C CA . ASP A 1 81 ? 2.033 14.807 -10.367 1.00 93.38 81 ASP A CA 1
ATOM 657 C C . ASP A 1 81 ? 1.200 13.770 -9.595 1.00 93.38 81 ASP A C 1
ATOM 659 O O . ASP A 1 81 ? 1.053 12.613 -10.008 1.00 93.38 81 ASP A O 1
ATOM 663 N N . PHE A 1 82 ? 0.672 14.173 -8.443 1.00 92.44 82 PHE A N 1
ATOM 664 C CA . PHE A 1 82 ? 0.062 13.224 -7.522 1.00 92.44 82 PHE A CA 1
ATOM 665 C C . PHE A 1 82 ? -1.195 12.537 -8.087 1.00 92.44 82 PHE A C 1
ATOM 667 O O . PHE A 1 82 ? -1.412 11.355 -7.815 1.00 92.44 82 PHE A O 1
ATOM 674 N N . GLU A 1 83 ? -1.993 13.220 -8.913 1.00 93.81 83 GLU A N 1
ATOM 675 C CA . GLU A 1 83 ? -3.194 12.621 -9.506 1.00 93.81 83 GLU A CA 1
ATOM 676 C C . GLU A 1 83 ? -2.830 11.597 -10.584 1.00 93.81 83 GLU A C 1
ATOM 678 O O . GLU A 1 83 ? -3.393 10.496 -10.619 1.00 93.81 83 GLU A O 1
ATOM 683 N N . THR A 1 84 ? -1.818 11.898 -11.402 1.00 94.31 84 THR A N 1
ATOM 684 C CA . THR A 1 84 ? -1.256 10.925 -12.344 1.00 94.31 84 THR A CA 1
ATOM 685 C C . THR A 1 84 ? -0.671 9.720 -11.607 1.00 94.31 84 THR A C 1
ATOM 687 O O . THR A 1 84 ? -0.983 8.578 -11.954 1.00 94.31 84 THR A O 1
ATOM 690 N N . LEU A 1 85 ? 0.111 9.948 -10.541 1.00 95.00 85 LEU A N 1
ATOM 691 C CA . LEU A 1 85 ? 0.662 8.873 -9.711 1.00 95.00 85 LEU A CA 1
ATOM 692 C C . LEU A 1 85 ? -0.451 7.987 -9.156 1.00 95.00 85 LEU A C 1
ATOM 694 O O . LEU A 1 85 ? -0.363 6.771 -9.266 1.00 95.00 85 LEU A O 1
ATOM 698 N N . LYS A 1 86 ? -1.500 8.579 -8.584 1.00 95.44 86 LYS A N 1
ATOM 699 C CA . LYS A 1 86 ? -2.641 7.864 -8.004 1.00 95.44 86 LYS A CA 1
ATOM 700 C C . LYS A 1 86 ? -3.347 6.975 -9.028 1.00 95.44 86 LYS A C 1
ATOM 702 O O . LYS A 1 86 ? -3.628 5.816 -8.723 1.00 95.44 86 LYS A O 1
ATOM 707 N N . SER A 1 87 ? -3.590 7.489 -10.235 1.00 95.69 87 SER A N 1
ATOM 708 C CA . SER A 1 87 ? -4.201 6.725 -11.330 1.00 95.69 87 SER A CA 1
ATOM 709 C C . SER A 1 87 ? -3.328 5.538 -11.751 1.00 95.69 87 SER A C 1
ATOM 711 O O . SER A 1 87 ? -3.780 4.391 -11.739 1.00 95.69 87 SER A O 1
ATOM 713 N N . ILE A 1 88 ? -2.045 5.796 -12.035 1.00 96.00 88 ILE A N 1
ATOM 714 C CA . ILE A 1 88 ? -1.071 4.763 -12.413 1.00 96.00 88 ILE A CA 1
ATOM 715 C C . ILE A 1 88 ? -0.950 3.715 -11.303 1.00 96.00 88 ILE A C 1
ATOM 717 O O . ILE A 1 88 ? -0.983 2.517 -11.577 1.00 96.00 88 ILE A O 1
ATOM 721 N N . TRP A 1 89 ? -0.851 4.156 -10.049 1.00 96.75 89 TRP A N 1
ATOM 722 C CA . TRP A 1 89 ? -0.713 3.299 -8.877 1.00 96.75 89 TRP A CA 1
ATOM 723 C C . TRP A 1 89 ? -1.883 2.331 -8.741 1.00 96.75 89 TRP A C 1
ATOM 725 O O . TRP A 1 89 ? -1.677 1.125 -8.567 1.00 96.75 89 TRP A O 1
ATOM 735 N N . TYR A 1 90 ? -3.108 2.853 -8.838 1.00 97.75 90 TYR A N 1
ATOM 736 C CA . TYR A 1 90 ? -4.323 2.055 -8.747 1.00 97.75 90 TYR A CA 1
ATOM 737 C C . TYR A 1 90 ? -4.397 1.036 -9.888 1.00 97.75 90 TYR A C 1
ATOM 739 O O . TYR A 1 90 ? -4.477 -0.167 -9.635 1.00 97.75 90 TYR A O 1
ATOM 747 N N . GLU A 1 91 ? -4.300 1.490 -11.140 1.00 97.94 91 GLU A N 1
ATOM 748 C CA . GLU A 1 91 ? -4.472 0.617 -12.305 1.00 97.94 91 GLU A CA 1
ATOM 749 C C . GLU A 1 91 ? -3.380 -0.449 -12.395 1.00 97.94 91 GLU A C 1
ATOM 751 O O . GLU A 1 91 ? -3.676 -1.625 -12.627 1.00 97.94 91 GLU A O 1
ATOM 756 N N . ASN A 1 92 ? -2.128 -0.084 -12.116 1.00 97.56 92 ASN A N 1
ATOM 757 C CA . ASN A 1 92 ? -1.034 -1.044 -12.101 1.00 97.56 92 ASN A CA 1
ATOM 758 C C . ASN A 1 92 ? -1.248 -2.123 -11.030 1.00 97.56 92 ASN A C 1
ATOM 760 O O . ASN A 1 92 ? -1.134 -3.318 -11.316 1.00 97.56 92 ASN A O 1
ATOM 764 N N . THR A 1 93 ? -1.592 -1.717 -9.802 1.00 97.75 93 THR A N 1
ATOM 765 C CA . THR A 1 93 ? -1.851 -2.657 -8.700 1.00 97.75 93 THR A CA 1
ATOM 766 C C . THR A 1 93 ? -3.005 -3.591 -9.053 1.00 97.75 93 THR A C 1
ATOM 768 O O . THR A 1 93 ? -2.881 -4.807 -8.909 1.00 97.75 93 THR A O 1
ATOM 771 N N . ARG A 1 94 ? -4.108 -3.039 -9.575 1.00 98.12 94 ARG A N 1
ATOM 772 C CA . ARG A 1 94 ? -5.315 -3.785 -9.945 1.00 98.12 94 ARG A CA 1
ATOM 773 C C . ARG A 1 94 ? -5.038 -4.824 -11.029 1.00 98.12 94 ARG A C 1
ATOM 775 O O . ARG A 1 94 ? -5.458 -5.974 -10.898 1.00 98.12 94 ARG A O 1
ATOM 782 N N . LEU A 1 95 ? -4.333 -4.443 -12.094 1.00 97.25 95 LEU A N 1
ATOM 783 C CA . LEU A 1 95 ? -4.040 -5.329 -13.225 1.00 97.25 95 LEU A CA 1
ATOM 784 C C . LEU A 1 95 ? -3.061 -6.446 -12.854 1.00 97.25 95 LEU A C 1
ATOM 786 O O . LEU A 1 95 ? -3.254 -7.590 -13.270 1.00 97.25 95 LEU A O 1
ATOM 790 N N . ILE A 1 96 ? -2.042 -6.144 -12.048 1.00 95.94 96 ILE A N 1
ATOM 791 C CA . ILE A 1 96 ? -1.107 -7.161 -11.555 1.00 95.94 96 ILE A CA 1
ATOM 792 C C . ILE A 1 96 ? -1.829 -8.119 -10.612 1.00 95.94 96 ILE A C 1
ATOM 794 O O . ILE A 1 96 ? -1.781 -9.331 -10.808 1.00 95.94 96 ILE A O 1
ATOM 798 N N . ALA A 1 97 ? -2.598 -7.601 -9.659 1.00 96.50 97 ALA A N 1
ATOM 799 C CA . ALA A 1 97 ? -3.432 -8.418 -8.789 1.00 96.50 97 ALA A CA 1
ATOM 800 C C . ALA A 1 97 ? -4.363 -9.354 -9.579 1.00 96.50 97 ALA A C 1
ATOM 802 O O . ALA A 1 97 ? -4.425 -10.553 -9.305 1.00 96.50 97 ALA A O 1
ATOM 803 N N . GLN A 1 98 ? -5.016 -8.843 -10.625 1.00 96.38 98 GLN A N 1
ATOM 804 C CA . GLN A 1 98 ? -5.862 -9.639 -11.512 1.00 96.38 98 GLN A CA 1
ATOM 805 C C . GLN A 1 98 ? -5.086 -10.755 -12.233 1.00 96.38 98 GLN A C 1
ATOM 807 O O . GLN A 1 98 ? -5.602 -11.871 -12.347 1.00 96.38 98 GLN A O 1
ATOM 812 N N . GLY A 1 99 ? -3.864 -10.477 -12.698 1.00 93.81 99 GLY A N 1
ATOM 813 C CA . GLY A 1 99 ? -2.989 -11.465 -13.338 1.00 93.81 99 GLY A CA 1
ATOM 814 C C . GLY A 1 99 ? -2.569 -12.601 -12.399 1.00 93.81 99 GLY A C 1
ATOM 815 O O . GLY A 1 99 ? -2.447 -13.746 -12.830 1.00 93.81 99 GLY A O 1
ATOM 816 N N . TYR A 1 100 ? -2.427 -12.310 -11.103 1.00 93.19 100 TYR A N 1
ATOM 817 C CA . TYR A 1 100 ? -1.963 -13.262 -10.088 1.00 93.19 100 TYR A CA 1
ATOM 818 C C . TYR A 1 100 ? -3.078 -13.857 -9.216 1.00 93.19 100 TYR A C 1
ATOM 820 O O . TYR A 1 100 ? -2.787 -14.676 -8.346 1.00 93.19 100 TYR A O 1
ATOM 828 N N . LYS A 1 101 ? -4.352 -13.513 -9.441 1.00 93.38 101 LYS A N 1
ATOM 829 C CA . LYS A 1 101 ? -5.475 -13.843 -8.538 1.00 93.38 101 LYS A CA 1
ATOM 830 C C . LYS A 1 101 ? -5.630 -15.320 -8.148 1.00 93.38 101 LYS A C 1
ATOM 832 O O . LYS A 1 101 ? -6.208 -15.614 -7.113 1.00 93.38 101 LYS A O 1
ATOM 837 N N . ASN A 1 102 ? -5.139 -16.248 -8.971 1.00 90.56 102 ASN A N 1
ATOM 838 C CA . ASN A 1 102 ? -5.241 -17.694 -8.735 1.00 90.56 102 ASN A CA 1
ATOM 839 C C . ASN A 1 102 ? -3.937 -18.312 -8.197 1.00 90.56 102 ASN A C 1
ATOM 841 O O . ASN A 1 102 ? -3.825 -19.535 -8.119 1.00 90.56 102 ASN A O 1
ATOM 845 N N . ASN A 1 103 ? -2.945 -17.484 -7.865 1.00 91.19 103 ASN A N 1
ATOM 846 C CA . ASN A 1 103 ? -1.601 -17.928 -7.496 1.00 91.19 103 ASN A CA 1
ATOM 847 C C . ASN A 1 103 ? -1.377 -17.944 -5.976 1.00 91.19 103 ASN A C 1
ATOM 849 O O . ASN A 1 103 ? -0.304 -18.350 -5.534 1.00 91.19 103 ASN A O 1
ATOM 853 N N . GLY A 1 104 ? -2.364 -17.525 -5.180 1.00 91.06 104 GLY A N 1
ATOM 854 C CA . GLY A 1 104 ? -2.273 -17.507 -3.725 1.00 91.06 104 GLY A CA 1
ATOM 855 C C . GLY A 1 104 ? -3.617 -17.353 -3.027 1.00 91.06 104 GLY A C 1
ATOM 856 O O . GLY A 1 104 ? -4.653 -17.200 -3.671 1.00 91.06 104 GLY A O 1
ATOM 857 N N . ASP A 1 105 ? -3.568 -17.391 -1.700 1.00 92.19 105 ASP A N 1
ATOM 858 C CA . ASP A 1 105 ? -4.721 -17.271 -0.804 1.00 92.19 105 ASP A CA 1
ATOM 859 C C . ASP A 1 105 ? -4.796 -15.883 -0.153 1.00 92.19 105 ASP A C 1
ATOM 861 O O . ASP A 1 105 ? -5.875 -15.417 0.210 1.00 92.19 105 ASP A O 1
ATOM 865 N N . VAL A 1 106 ? -3.644 -15.225 0.012 1.00 94.12 106 VAL A N 1
ATOM 866 C CA . VAL A 1 106 ? -3.503 -13.897 0.621 1.00 94.12 106 VAL A CA 1
ATOM 867 C C . VAL A 1 106 ? -2.536 -13.073 -0.215 1.00 94.12 106 VAL A C 1
ATOM 869 O O . VAL A 1 106 ? -1.510 -13.585 -0.655 1.00 94.12 106 VAL A O 1
ATOM 872 N N . PHE A 1 107 ? -2.844 -11.796 -0.415 1.00 96.25 107 PHE A N 1
ATOM 873 C CA . PHE A 1 107 ? -2.062 -10.920 -1.285 1.00 96.25 107 PHE A CA 1
ATOM 874 C C . PHE A 1 107 ? -1.639 -9.646 -0.568 1.00 96.25 107 PHE A C 1
ATOM 876 O O . PHE A 1 107 ? -2.364 -9.141 0.291 1.00 96.25 107 PHE A O 1
ATOM 883 N N . GLY A 1 108 ? -0.483 -9.117 -0.949 1.00 94.88 108 GLY A N 1
ATOM 884 C CA . GLY A 1 108 ? 0.067 -7.895 -0.383 1.00 94.88 108 GLY A CA 1
ATOM 885 C C . GLY A 1 108 ? 1.083 -7.220 -1.289 1.00 94.88 108 GLY A C 1
ATOM 886 O O . GLY A 1 108 ? 1.348 -7.662 -2.407 1.00 94.88 108 GLY A O 1
ATOM 887 N N . ILE A 1 109 ? 1.625 -6.121 -0.777 1.00 94.44 109 ILE A N 1
ATOM 888 C CA . ILE A 1 109 ? 2.687 -5.329 -1.396 1.00 94.44 109 ILE A CA 1
ATOM 889 C C . ILE A 1 109 ? 3.524 -4.683 -0.281 1.00 94.44 109 ILE A C 1
ATOM 891 O O . ILE A 1 109 ? 3.001 -4.4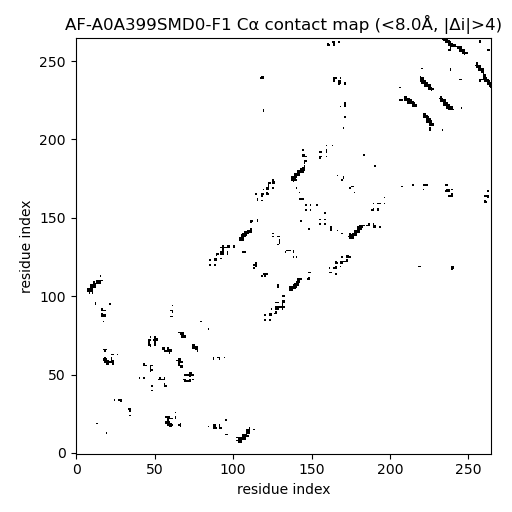26 0.813 1.00 94.44 109 ILE A O 1
ATOM 895 N N . ASN A 1 110 ? 4.791 -4.375 -0.556 1.00 89.81 110 ASN A N 1
ATOM 896 C CA . ASN A 1 110 ? 5.725 -3.738 0.378 1.00 89.81 110 ASN A CA 1
ATOM 897 C C . ASN A 1 110 ? 6.267 -2.381 -0.128 1.00 89.81 110 ASN A C 1
ATOM 899 O O . ASN A 1 110 ? 7.469 -2.167 -0.256 1.00 89.81 110 ASN A O 1
ATOM 903 N N . ALA A 1 111 ? 5.365 -1.418 -0.342 1.00 92.50 111 ALA A N 1
ATOM 904 C CA . ALA A 1 111 ? 5.659 -0.096 -0.913 1.00 92.50 111 ALA A CA 1
ATOM 905 C C . ALA A 1 111 ? 5.982 1.013 0.118 1.00 92.50 111 ALA A C 1
ATOM 907 O O . ALA A 1 111 ? 5.403 2.100 0.105 1.00 92.50 111 ALA A O 1
ATOM 908 N N . PHE A 1 112 ? 6.912 0.751 1.040 1.00 90.56 112 PHE A N 1
ATOM 909 C CA . PHE A 1 112 ? 7.125 1.590 2.236 1.00 90.56 112 PHE A CA 1
ATOM 910 C C . PHE A 1 112 ? 7.469 3.050 1.940 1.00 90.56 112 PHE A C 1
ATOM 912 O O . PHE A 1 112 ? 6.976 3.953 2.613 1.00 90.56 112 PHE A O 1
ATOM 919 N N . ARG A 1 113 ? 8.328 3.286 0.942 1.00 91.81 113 ARG A N 1
ATOM 920 C CA . ARG A 1 113 ? 8.785 4.636 0.587 1.00 91.81 113 ARG A CA 1
ATOM 921 C C . ARG A 1 113 ? 7.659 5.465 -0.016 1.00 91.81 113 ARG A C 1
ATOM 923 O O . ARG A 1 113 ? 7.503 6.625 0.351 1.00 91.81 113 ARG A O 1
ATOM 930 N N . ASP A 1 114 ? 6.862 4.863 -0.891 1.00 94.00 114 ASP A N 1
ATOM 931 C CA . ASP A 1 114 ? 5.737 5.540 -1.528 1.00 94.00 114 ASP A CA 1
ATOM 932 C C . ASP A 1 114 ? 4.614 5.819 -0.522 1.00 94.00 114 ASP A C 1
ATOM 934 O O . ASP A 1 114 ? 4.062 6.913 -0.520 1.00 94.00 114 ASP A O 1
ATOM 938 N N . TYR A 1 115 ? 4.328 4.891 0.400 1.00 95.38 115 TYR A N 1
ATOM 939 C CA . TYR A 1 115 ? 3.374 5.141 1.488 1.00 95.38 115 TYR A CA 1
ATOM 940 C C . TYR A 1 115 ? 3.853 6.219 2.450 1.00 95.38 115 TYR A C 1
ATOM 942 O O . TYR A 1 115 ? 3.048 6.986 2.972 1.00 95.38 115 TYR A O 1
ATOM 950 N N . PHE A 1 116 ? 5.156 6.282 2.720 1.00 95.06 116 PHE A N 1
ATOM 951 C CA . PHE A 1 116 ? 5.710 7.345 3.545 1.00 95.06 116 PHE A CA 1
ATOM 952 C C . PHE A 1 116 ? 5.552 8.713 2.871 1.00 95.06 116 PHE A C 1
ATOM 954 O O . PHE A 1 116 ? 5.064 9.642 3.513 1.00 95.06 116 PHE A O 1
ATOM 961 N N . ALA A 1 117 ? 5.888 8.811 1.579 1.00 93.88 117 ALA A N 1
ATOM 962 C CA . ALA A 1 117 ? 5.723 10.033 0.793 1.00 93.88 117 ALA A CA 1
ATOM 963 C C . ALA A 1 117 ? 4.246 10.443 0.641 1.00 93.88 117 ALA A C 1
ATOM 965 O O . ALA A 1 117 ? 3.918 11.625 0.725 1.00 93.88 117 ALA A O 1
ATOM 966 N N . HIS A 1 118 ? 3.352 9.467 0.455 1.00 96.25 118 HIS A N 1
ATOM 967 C CA . HIS A 1 118 ? 1.924 9.677 0.233 1.00 96.25 118 HIS A CA 1
ATOM 968 C C . HIS A 1 118 ? 1.088 8.648 1.021 1.00 96.25 118 HIS A C 1
ATOM 970 O O . HIS A 1 118 ? 0.711 7.607 0.473 1.00 96.25 118 HIS A O 1
ATOM 976 N N . PRO A 1 119 ? 0.736 8.924 2.293 1.00 97.31 119 PRO A N 1
ATOM 977 C CA . PRO A 1 119 ? 0.046 7.962 3.165 1.00 97.31 119 PRO A CA 1
ATOM 978 C C . PRO A 1 119 ? -1.269 7.412 2.604 1.00 97.31 119 PRO A C 1
ATOM 980 O O . PRO A 1 119 ? -1.601 6.247 2.831 1.00 97.31 119 PRO A O 1
ATOM 983 N N . VAL A 1 120 ? -1.981 8.207 1.804 1.00 97.81 120 VAL A N 1
ATOM 984 C CA . VAL A 1 120 ? -3.221 7.804 1.123 1.00 97.81 120 VAL A CA 1
ATOM 985 C C . VAL A 1 120 ? -3.035 6.632 0.149 1.00 97.81 120 VAL A C 1
ATOM 987 O O . VAL A 1 120 ? -3.968 5.854 -0.058 1.00 97.81 120 VAL A O 1
ATOM 990 N N . LEU A 1 121 ? -1.828 6.432 -0.402 1.00 97.50 121 LEU A N 1
ATOM 991 C CA . LEU A 1 121 ? -1.546 5.303 -1.296 1.00 97.50 121 LEU A CA 1
ATOM 992 C C . LEU A 1 121 ? -1.741 3.950 -0.601 1.00 97.50 121 LEU A C 1
ATOM 994 O O . LEU A 1 121 ? -2.034 2.965 -1.274 1.00 97.50 121 LEU A O 1
ATOM 998 N N . SER A 1 122 ? -1.637 3.891 0.730 1.00 97.50 122 SER A N 1
ATOM 999 C CA . SER A 1 122 ? -1.899 2.665 1.493 1.00 97.50 122 SER A CA 1
ATOM 1000 C C . SER A 1 122 ? -3.356 2.191 1.347 1.00 97.50 122 SER A C 1
ATOM 1002 O O . SER A 1 122 ? -3.588 1.019 1.059 1.00 97.50 122 SER A O 1
ATOM 1004 N N . GLY A 1 123 ? -4.331 3.107 1.417 1.00 97.69 123 GLY A N 1
ATOM 1005 C CA . GLY A 1 123 ? -5.750 2.817 1.168 1.00 97.69 123 GLY A CA 1
ATOM 1006 C C . GLY A 1 123 ? -6.040 2.503 -0.300 1.00 97.69 123 GLY A C 1
ATOM 1007 O O . GLY A 1 123 ? -6.627 1.467 -0.605 1.00 97.69 123 GLY A O 1
ATOM 1008 N N . ILE A 1 124 ? -5.524 3.330 -1.220 1.00 97.94 124 ILE A N 1
ATOM 1009 C CA . ILE A 1 124 ? -5.677 3.135 -2.678 1.00 97.94 124 ILE A CA 1
ATOM 1010 C C . ILE A 1 124 ? -5.154 1.762 -3.115 1.00 97.94 124 ILE A C 1
ATOM 1012 O O . ILE A 1 124 ? -5.737 1.110 -3.981 1.00 97.94 124 ILE A O 1
ATOM 1016 N N . THR A 1 125 ? -4.061 1.298 -2.508 1.00 98.00 125 THR A N 1
ATOM 1017 C CA . THR A 1 125 ? -3.522 -0.038 -2.770 1.00 98.00 125 THR A CA 1
ATOM 1018 C C . THR A 1 125 ? -4.519 -1.119 -2.379 1.00 98.00 125 THR A C 1
ATOM 1020 O O . THR A 1 125 ? -4.743 -2.041 -3.159 1.00 98.00 125 THR A O 1
ATOM 1023 N N . VAL A 1 126 ? -5.120 -1.029 -1.190 1.00 97.94 126 VAL A N 1
ATOM 1024 C CA . VAL A 1 126 ? -6.108 -2.017 -0.742 1.00 97.94 126 VAL A CA 1
ATOM 1025 C C . VAL A 1 126 ? -7.295 -2.052 -1.702 1.00 97.94 126 VAL A C 1
ATOM 1027 O O . VAL A 1 126 ? -7.666 -3.141 -2.143 1.00 97.94 126 VAL A O 1
ATOM 1030 N N . ASP A 1 127 ? -7.816 -0.889 -2.101 1.00 97.88 127 ASP A N 1
ATOM 1031 C CA . ASP A 1 127 ? -8.913 -0.795 -3.072 1.00 97.88 127 ASP A CA 1
ATOM 1032 C C . ASP A 1 127 ? -8.544 -1.460 -4.405 1.00 97.88 127 ASP A C 1
ATOM 1034 O O . ASP A 1 127 ? -9.323 -2.234 -4.966 1.00 97.88 127 ASP A O 1
ATOM 1038 N N . ALA A 1 128 ? -7.336 -1.202 -4.910 1.00 98.25 128 ALA A N 1
ATOM 1039 C CA . ALA A 1 128 ? -6.861 -1.770 -6.167 1.00 98.25 128 ALA A CA 1
ATOM 1040 C C . ALA A 1 128 ? -6.673 -3.293 -6.090 1.00 98.25 128 ALA A C 1
ATOM 1042 O O . ALA A 1 128 ? -7.067 -4.020 -7.007 1.00 98.25 128 ALA A O 1
ATOM 1043 N N . LEU A 1 129 ? -6.114 -3.797 -4.984 1.00 98.12 129 LEU A N 1
ATOM 1044 C CA . LEU A 1 129 ? -5.976 -5.232 -4.736 1.00 98.12 129 LEU A CA 1
ATOM 1045 C C . LEU A 1 129 ? -7.350 -5.905 -4.678 1.00 98.12 129 LEU A C 1
ATOM 1047 O O . LEU A 1 129 ? -7.553 -6.930 -5.325 1.00 98.12 129 LEU A O 1
ATOM 1051 N N . LYS A 1 130 ? -8.316 -5.318 -3.964 1.00 97.69 130 LYS A N 1
ATOM 1052 C CA . LYS A 1 130 ? -9.692 -5.832 -3.893 1.00 97.69 130 LYS A CA 1
ATOM 1053 C C . LYS A 1 130 ? -10.369 -5.840 -5.260 1.00 97.69 130 LYS A C 1
ATOM 1055 O O . LYS A 1 130 ? -10.950 -6.858 -5.635 1.00 97.69 130 LYS A O 1
ATOM 1060 N N . ALA A 1 131 ? -10.203 -4.782 -6.050 1.00 98.06 131 ALA A N 1
ATOM 1061 C CA . ALA A 1 131 ? -10.734 -4.714 -7.407 1.00 98.06 131 ALA A CA 1
ATOM 1062 C C . ALA A 1 131 ? -10.112 -5.763 -8.353 1.00 98.06 131 ALA A C 1
ATOM 1064 O O . ALA A 1 131 ? -10.809 -6.309 -9.209 1.00 98.06 131 ALA A O 1
ATOM 1065 N N . GLY A 1 132 ? -8.819 -6.077 -8.205 1.00 97.38 132 GLY A N 1
ATOM 1066 C CA . GLY A 1 132 ? -8.132 -7.086 -9.023 1.00 97.38 132 GLY A CA 1
ATOM 1067 C C . GLY A 1 132 ? -8.391 -8.537 -8.590 1.00 97.38 132 GLY A C 1
ATOM 1068 O O . GLY A 1 132 ? -8.542 -9.423 -9.435 1.00 97.38 132 GLY A O 1
ATOM 1069 N N . LEU A 1 133 ? -8.459 -8.789 -7.279 1.00 97.12 133 LEU A N 1
ATOM 1070 C CA . LEU A 1 133 ? -8.564 -10.130 -6.679 1.00 97.12 133 LEU A CA 1
ATOM 1071 C C . LEU A 1 133 ? -10.003 -10.560 -6.380 1.00 97.12 133 LEU A C 1
ATOM 1073 O O . LEU A 1 133 ? -10.267 -11.752 -6.211 1.00 97.12 133 LEU A O 1
ATOM 1077 N N . GLY A 1 134 ? -10.919 -9.599 -6.275 1.00 95.81 134 GLY A N 1
ATOM 1078 C CA . GLY A 1 134 ? -12.273 -9.768 -5.764 1.00 95.81 134 GLY A CA 1
ATOM 1079 C C . GLY A 1 134 ? -12.391 -9.490 -4.260 1.00 95.81 134 GLY A C 1
ATOM 1080 O O . GLY A 1 134 ? -11.513 -9.820 -3.462 1.00 95.81 134 GLY A O 1
ATOM 1081 N N . GLU A 1 135 ? -13.547 -8.954 -3.861 1.00 93.06 135 GLU A N 1
ATOM 1082 C CA . GLU A 1 135 ? -13.837 -8.460 -2.502 1.00 93.06 135 GLU A CA 1
ATOM 1083 C C . GLU A 1 135 ? -13.541 -9.453 -1.368 1.00 93.06 135 GLU A C 1
ATOM 1085 O O . GLU A 1 135 ? -13.126 -9.076 -0.268 1.00 93.06 135 GLU A O 1
ATOM 1090 N N . LYS A 1 136 ? -13.742 -10.748 -1.629 1.00 92.94 136 LYS A N 1
ATOM 1091 C CA . LYS A 1 136 ? -13.602 -11.811 -0.624 1.00 92.94 136 LYS A CA 1
ATOM 1092 C C . LYS A 1 136 ? -12.158 -12.246 -0.388 1.00 92.94 136 LYS A C 1
ATOM 1094 O O . LYS A 1 136 ? -11.906 -12.919 0.608 1.00 92.94 136 LYS A O 1
ATOM 1099 N N . THR A 1 137 ? -11.230 -11.888 -1.272 1.00 94.94 137 THR A N 1
ATOM 1100 C CA . THR A 1 137 ? -9.834 -12.313 -1.162 1.00 94.94 137 THR A CA 1
ATOM 1101 C C . THR A 1 137 ? -9.142 -11.538 -0.034 1.00 94.94 137 THR A C 1
ATOM 1103 O O . THR A 1 137 ? -9.221 -10.304 -0.008 1.00 94.94 137 THR A O 1
ATOM 1106 N N . PRO A 1 138 ? -8.495 -12.215 0.932 1.00 95.44 138 PRO A N 1
ATOM 1107 C CA . PRO A 1 138 ? -7.736 -11.555 1.988 1.00 95.44 138 PRO A CA 1
ATOM 1108 C C . PRO A 1 138 ? -6.577 -10.708 1.448 1.00 95.44 138 PRO A C 1
ATOM 1110 O O . PRO A 1 138 ? -5.783 -11.165 0.627 1.00 95.44 138 PRO A O 1
ATOM 1113 N N . VAL A 1 139 ? -6.456 -9.485 1.967 1.00 97.12 139 VAL A N 1
ATOM 1114 C CA . VAL A 1 139 ? -5.376 -8.544 1.625 1.00 97.12 139 VAL A CA 1
ATOM 1115 C C . VAL A 1 139 ? -4.586 -8.204 2.879 1.00 97.12 139 VAL A C 1
ATOM 1117 O O . VAL A 1 139 ? -5.172 -7.710 3.845 1.00 97.12 139 VAL A O 1
ATOM 1120 N N . TRP A 1 140 ? -3.283 -8.484 2.883 1.00 95.88 140 TRP A N 1
ATOM 1121 C CA . TRP A 1 140 ? -2.361 -8.169 3.975 1.00 95.88 140 TRP A CA 1
ATOM 1122 C C . TRP A 1 140 ? -1.285 -7.202 3.481 1.00 95.88 140 TRP A C 1
ATOM 1124 O O . TRP A 1 140 ? -0.493 -7.552 2.612 1.00 95.88 140 TRP A O 1
ATOM 1134 N N . ILE A 1 141 ? -1.249 -5.986 4.027 1.00 95.12 141 ILE A N 1
ATOM 1135 C CA . ILE A 1 141 ? -0.302 -4.948 3.593 1.00 95.12 141 ILE A CA 1
ATOM 1136 C C . ILE A 1 141 ? 0.935 -4.961 4.488 1.00 95.12 141 ILE A C 1
ATOM 1138 O O . ILE A 1 141 ? 0.804 -5.053 5.712 1.00 95.12 141 ILE A O 1
ATOM 1142 N N . TYR A 1 142 ? 2.124 -4.859 3.889 1.00 92.88 142 TYR A N 1
ATOM 1143 C CA . TYR A 1 142 ? 3.349 -4.667 4.653 1.00 92.88 142 TYR A CA 1
ATOM 1144 C C . TYR A 1 142 ? 3.558 -3.195 5.007 1.00 92.88 142 TYR A C 1
ATOM 1146 O O . TYR A 1 142 ? 3.439 -2.316 4.152 1.00 92.88 142 TYR A O 1
ATOM 1154 N N . PHE A 1 143 ? 4.003 -2.956 6.237 1.00 93.06 143 PHE A N 1
ATOM 1155 C CA . PHE A 1 143 ? 4.551 -1.680 6.678 1.00 93.06 143 PHE A CA 1
ATOM 1156 C C . PHE A 1 143 ? 5.955 -1.852 7.236 1.00 93.06 143 PHE A C 1
ATOM 1158 O O . PHE A 1 143 ? 6.360 -2.920 7.711 1.00 93.06 143 PHE A O 1
ATOM 1165 N N . ASP A 1 144 ? 6.697 -0.761 7.170 1.00 90.12 144 ASP A N 1
ATOM 1166 C CA . ASP A 1 144 ? 8.061 -0.675 7.649 1.00 90.12 144 ASP A CA 1
ATOM 1167 C C . ASP A 1 144 ? 8.072 -0.427 9.161 1.00 90.12 144 ASP A C 1
ATOM 1169 O O . ASP A 1 144 ? 7.729 0.646 9.650 1.00 90.12 144 ASP A O 1
ATOM 1173 N N . GLY A 1 145 ? 8.439 -1.463 9.915 1.00 86.88 145 GLY A N 1
ATOM 1174 C CA . GLY A 1 145 ? 8.564 -1.400 11.370 1.00 86.88 145 GLY A CA 1
ATOM 1175 C C . GLY A 1 145 ? 9.958 -0.995 11.854 1.00 86.88 145 GLY A C 1
ATOM 1176 O O . GLY A 1 145 ? 10.172 -0.926 13.061 1.00 86.88 145 GLY A O 1
ATOM 1177 N N . ASN A 1 146 ? 10.901 -0.761 10.942 1.00 87.44 146 ASN A N 1
ATOM 1178 C CA . ASN A 1 146 ? 12.295 -0.444 11.254 1.00 87.44 146 ASN A CA 1
ATOM 1179 C C . ASN A 1 146 ? 12.675 0.993 10.873 1.00 87.44 146 ASN A C 1
ATOM 1181 O O . ASN A 1 146 ? 13.724 1.476 11.279 1.00 87.44 146 ASN A O 1
ATOM 1185 N N . GLY A 1 147 ? 11.861 1.696 10.087 1.00 89.06 147 GLY A N 1
ATOM 1186 C CA . GLY A 1 147 ? 12.177 3.059 9.666 1.00 89.06 147 GLY A CA 1
ATOM 1187 C C . GLY A 1 147 ? 13.180 3.140 8.520 1.00 89.06 147 GLY A C 1
ATOM 1188 O O . GLY A 1 147 ? 13.936 4.100 8.441 1.00 89.06 147 GLY A O 1
ATOM 1189 N N . TYR A 1 148 ? 13.173 2.178 7.598 1.00 88.19 148 TYR A N 1
ATOM 1190 C CA . TYR A 1 148 ? 13.887 2.271 6.317 1.00 88.19 148 TYR A CA 1
ATOM 1191 C C . TYR A 1 148 ? 13.442 3.457 5.460 1.00 88.19 148 TYR A C 1
ATOM 1193 O O . TYR A 1 148 ? 14.240 3.995 4.692 1.00 88.19 148 TYR A O 1
ATOM 1201 N N . ALA A 1 149 ? 12.170 3.835 5.556 1.00 90.44 149 ALA A N 1
ATOM 1202 C CA . ALA A 1 149 ? 11.620 5.013 4.899 1.00 90.44 149 ALA A CA 1
ATOM 1203 C C . ALA A 1 149 ? 11.770 6.297 5.736 1.00 90.44 149 ALA A C 1
ATOM 1205 O O . ALA A 1 149 ? 11.433 7.366 5.237 1.00 90.44 149 ALA A O 1
ATOM 1206 N N . ARG A 1 150 ? 12.261 6.213 6.984 1.00 93.56 150 ARG A N 1
ATOM 1207 C CA . ARG A 1 150 ? 12.403 7.364 7.885 1.00 93.56 150 ARG A CA 1
ATOM 1208 C C . ARG A 1 150 ? 13.564 8.264 7.432 1.00 93.56 150 ARG A C 1
ATOM 1210 O O . ARG A 1 150 ? 14.701 7.788 7.384 1.00 93.56 150 ARG A O 1
ATOM 1217 N N . PRO A 1 151 ? 13.327 9.558 7.164 1.00 92.88 151 PRO A N 1
ATOM 1218 C CA . PRO A 1 151 ? 14.401 10.520 6.945 1.00 92.88 151 PRO A CA 1
ATOM 1219 C C . PRO A 1 151 ? 15.269 10.692 8.205 1.00 92.88 151 PRO A C 1
ATOM 1221 O O . PRO A 1 151 ? 14.731 10.631 9.314 1.00 92.88 151 PRO A O 1
ATOM 1224 N N . PRO A 1 152 ? 16.590 10.922 8.080 1.00 90.50 152 PRO A N 1
ATOM 1225 C CA . PRO A 1 152 ? 17.491 11.050 9.231 1.00 90.50 152 PRO A CA 1
ATOM 1226 C C . PRO A 1 152 ? 17.061 12.092 10.277 1.00 90.50 152 PRO A C 1
ATOM 1228 O O . PRO A 1 152 ? 17.281 11.893 11.470 1.00 90.50 152 PRO A O 1
ATOM 1231 N N . GLU A 1 153 ? 16.451 13.188 9.831 1.00 93.56 153 GLU A N 1
ATOM 1232 C CA . GLU A 1 153 ? 15.996 14.323 10.636 1.00 93.56 153 GLU A CA 1
ATOM 1233 C C . GLU A 1 153 ? 14.664 14.090 11.362 1.00 93.56 153 GLU A C 1
ATOM 1235 O O . GLU A 1 153 ? 14.357 14.804 12.315 1.00 93.56 153 GLU A O 1
ATOM 1240 N N . MET A 1 154 ? 13.883 13.093 10.940 1.00 95.50 154 MET A N 1
ATOM 1241 C CA . MET A 1 154 ? 12.579 12.781 11.522 1.00 95.50 154 MET A CA 1
ATOM 1242 C C . MET A 1 154 ? 12.742 11.927 12.777 1.00 95.50 154 MET A C 1
ATOM 1244 O O . MET A 1 154 ? 13.438 10.910 12.765 1.00 95.50 154 MET A O 1
ATOM 1248 N N . THR A 1 155 ? 12.051 12.270 13.858 1.00 95.81 155 THR A N 1
ATOM 1249 C CA . THR A 1 155 ? 12.067 11.465 15.083 1.00 95.81 155 THR A CA 1
ATOM 1250 C C . THR A 1 155 ? 11.360 10.114 14.886 1.00 95.81 155 THR A C 1
ATOM 1252 O O . THR A 1 155 ? 10.451 9.989 14.060 1.00 95.81 155 THR A O 1
ATOM 1255 N N . PRO A 1 156 ? 11.708 9.074 15.669 1.00 94.94 156 PRO A N 1
ATOM 1256 C CA . PRO A 1 156 ? 10.979 7.807 15.639 1.00 94.94 156 PRO A CA 1
ATOM 1257 C C . PRO A 1 156 ? 9.470 7.955 15.888 1.00 94.94 156 PRO A C 1
ATOM 1259 O O . PRO A 1 156 ? 8.681 7.265 15.253 1.00 94.94 156 PRO A O 1
ATOM 1262 N N . GLN A 1 157 ? 9.050 8.876 16.762 1.00 95.62 157 GLN A N 1
ATOM 1263 C CA . GLN A 1 157 ? 7.630 9.097 17.054 1.00 95.62 157 GLN A CA 1
ATOM 1264 C C . GLN A 1 157 ? 6.869 9.685 15.866 1.00 95.62 157 GLN A C 1
ATOM 1266 O O . GLN A 1 157 ? 5.784 9.202 15.545 1.00 95.62 157 GLN A O 1
ATOM 1271 N N . GLU A 1 158 ? 7.431 10.693 15.197 1.00 95.75 158 GLU A N 1
ATOM 1272 C CA . GLU A 1 158 ? 6.842 11.252 13.974 1.00 95.75 158 GLU A CA 1
ATOM 1273 C C . GLU A 1 158 ? 6.701 10.166 12.907 1.00 95.75 158 GLU A C 1
ATOM 1275 O O . GLU A 1 158 ? 5.633 10.000 12.322 1.00 95.75 158 GLU A O 1
ATOM 1280 N N . TYR A 1 159 ? 7.735 9.344 12.734 1.00 95.81 159 TYR A N 1
ATOM 1281 C CA . TYR A 1 159 ? 7.701 8.233 11.794 1.00 95.81 159 TYR A CA 1
ATOM 1282 C C . TYR A 1 159 ? 6.618 7.193 12.129 1.00 95.81 159 TYR A C 1
ATOM 1284 O O . TYR A 1 159 ? 5.858 6.778 11.254 1.00 95.81 159 TYR A O 1
ATOM 1292 N N . ILE A 1 160 ? 6.486 6.794 13.397 1.00 95.25 160 ILE A N 1
ATOM 1293 C CA . ILE A 1 160 ? 5.441 5.846 13.806 1.00 95.25 160 ILE A CA 1
ATOM 1294 C C . ILE A 1 160 ? 4.035 6.445 13.653 1.00 95.25 160 ILE A C 1
ATOM 1296 O O . ILE A 1 160 ? 3.099 5.692 13.380 1.00 95.25 160 ILE A O 1
ATOM 1300 N N . ASN A 1 161 ? 3.864 7.770 13.712 1.00 96.06 161 ASN A N 1
ATOM 1301 C CA . ASN A 1 161 ? 2.584 8.402 13.375 1.00 96.06 161 ASN A CA 1
ATOM 1302 C C . ASN A 1 161 ? 2.225 8.205 11.890 1.00 96.06 161 ASN A C 1
ATOM 1304 O O . ASN A 1 161 ? 1.075 7.877 11.592 1.00 96.06 161 ASN A O 1
ATOM 1308 N N . HIS A 1 162 ? 3.197 8.302 10.969 1.00 96.94 162 HIS A N 1
ATOM 1309 C CA . HIS A 1 162 ? 2.979 7.940 9.559 1.00 96.94 162 HIS A CA 1
ATOM 1310 C C . HIS A 1 162 ? 2.536 6.480 9.430 1.00 96.94 162 HIS A C 1
ATOM 1312 O O . HIS A 1 162 ? 1.504 6.199 8.821 1.00 96.94 162 HIS A O 1
ATOM 1318 N N . VAL A 1 163 ? 3.284 5.553 10.036 1.00 96.19 163 VAL A N 1
ATOM 1319 C CA . VAL A 1 163 ? 2.990 4.113 9.960 1.00 96.19 163 VAL A CA 1
ATOM 1320 C C . VAL A 1 163 ? 1.603 3.805 10.532 1.00 96.19 163 VAL A C 1
ATOM 1322 O O . VAL A 1 163 ? 0.818 3.094 9.905 1.00 96.19 163 VAL A O 1
ATOM 1325 N N . LYS A 1 164 ? 1.250 4.393 11.681 1.00 96.81 164 LYS A N 1
ATOM 1326 C CA . LYS A 1 164 ? -0.079 4.267 12.292 1.00 96.81 164 LYS A CA 1
ATOM 1327 C C . LYS A 1 164 ? -1.178 4.758 11.346 1.00 96.81 164 LYS A C 1
ATOM 1329 O O . LYS A 1 164 ? -2.150 4.035 11.127 1.00 96.81 164 LYS A O 1
ATOM 1334 N N . CYS A 1 165 ? -1.017 5.945 10.760 1.00 97.88 165 CYS A N 1
ATOM 1335 C CA . CYS A 1 165 ? -1.969 6.494 9.794 1.00 97.88 165 CYS A CA 1
ATOM 1336 C C . CYS A 1 165 ? -2.164 5.557 8.591 1.00 97.88 165 CYS A C 1
ATOM 1338 O O . CYS A 1 165 ? -3.298 5.237 8.234 1.00 97.88 165 CYS A O 1
ATOM 1340 N N . GLN A 1 166 ? -1.075 5.049 8.012 1.00 97.50 166 GLN A N 1
ATOM 1341 C CA . GLN A 1 166 ? -1.11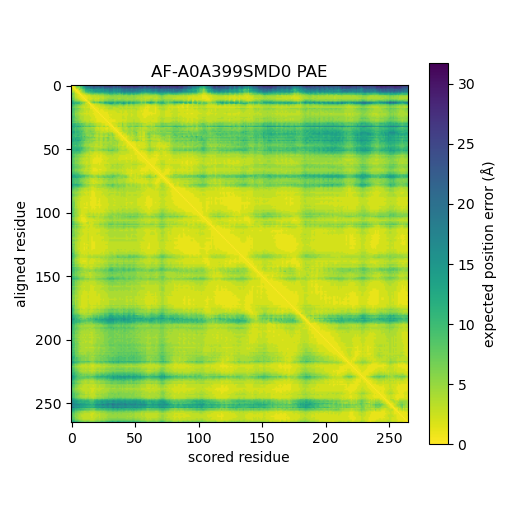9 4.139 6.862 1.00 97.50 166 GLN A CA 1
ATOM 1342 C C . GLN A 1 166 ? -1.828 2.811 7.186 1.00 97.50 166 GLN A C 1
ATOM 1344 O O . GLN A 1 166 ? -2.631 2.314 6.392 1.00 97.50 166 GLN A O 1
ATOM 1349 N N . ILE A 1 167 ? -1.576 2.247 8.371 1.00 97.19 167 ILE A N 1
ATOM 1350 C CA . ILE A 1 167 ? -2.206 1.003 8.828 1.00 97.19 167 ILE A CA 1
ATOM 1351 C C . ILE A 1 167 ? -3.714 1.178 8.970 1.00 97.19 167 ILE A C 1
ATOM 1353 O O . ILE A 1 167 ? -4.477 0.399 8.397 1.00 97.19 167 ILE A O 1
ATOM 1357 N N . TYR A 1 168 ? -4.158 2.196 9.710 1.00 97.81 168 TYR A N 1
ATOM 1358 C CA . TYR A 1 168 ? -5.589 2.408 9.912 1.00 97.81 168 TYR A CA 1
ATOM 1359 C C . TYR A 1 168 ? -6.290 2.823 8.622 1.00 97.81 168 TYR A C 1
ATOM 1361 O O . TYR A 1 168 ? -7.402 2.364 8.385 1.00 97.81 168 TYR A O 1
ATOM 1369 N N . THR A 1 169 ? -5.627 3.576 7.742 1.00 98.44 169 THR A N 1
ATOM 1370 C CA . THR A 1 169 ? -6.134 3.843 6.388 1.00 98.44 169 THR A CA 1
ATOM 1371 C C . THR A 1 169 ? -6.325 2.533 5.621 1.00 98.44 169 THR A C 1
ATOM 1373 O O . THR A 1 169 ? -7.406 2.266 5.108 1.00 98.44 169 THR A O 1
ATOM 1376 N N . SER A 1 170 ? -5.347 1.629 5.636 1.00 98.12 170 SER A N 1
ATOM 1377 C CA . SER A 1 170 ? -5.486 0.318 4.983 1.00 98.12 170 SER A CA 1
ATOM 1378 C C . SER A 1 170 ? -6.618 -0.529 5.581 1.00 98.12 170 SER A C 1
ATOM 1380 O O . SER A 1 170 ? -7.356 -1.189 4.850 1.00 98.12 170 SER A O 1
ATOM 1382 N N . ILE A 1 171 ? -6.801 -0.490 6.905 1.00 97.44 171 ILE A N 1
ATOM 1383 C CA . ILE A 1 171 ? -7.910 -1.164 7.600 1.00 97.44 171 ILE A CA 1
ATOM 1384 C C . ILE A 1 171 ? -9.264 -0.576 7.185 1.00 97.44 171 ILE A C 1
ATOM 1386 O O . ILE A 1 171 ? -10.190 -1.337 6.897 1.00 97.44 171 ILE A O 1
ATOM 1390 N N . ILE A 1 172 ? -9.380 0.755 7.125 1.00 97.75 172 ILE A N 1
ATOM 1391 C CA . ILE A 1 172 ? -10.593 1.455 6.679 1.00 97.75 172 ILE A CA 1
ATOM 1392 C C . ILE A 1 172 ? -10.982 0.989 5.272 1.00 97.75 172 ILE A C 1
ATOM 1394 O O . ILE A 1 172 ? -12.156 0.724 5.028 1.00 97.75 172 ILE A O 1
ATOM 1398 N N . HIS A 1 173 ? -10.003 0.794 4.389 1.00 97.81 173 HIS A N 1
ATOM 1399 C CA . HIS A 1 173 ? -10.195 0.310 3.019 1.00 97.81 173 HIS A CA 1
ATOM 1400 C C . HIS A 1 173 ? -10.373 -1.219 2.895 1.00 97.81 173 HIS A C 1
ATOM 1402 O O . HIS A 1 173 ? -10.553 -1.746 1.803 1.00 97.81 173 HIS A O 1
ATOM 1408 N N . GLY A 1 174 ? -10.376 -1.966 4.005 1.00 96.25 174 GLY A N 1
ATOM 1409 C CA . GLY A 1 174 ? -10.717 -3.393 4.004 1.00 96.25 174 GLY A CA 1
ATOM 1410 C C . GLY A 1 174 ? -9.530 -4.358 3.964 1.00 96.25 174 GLY A C 1
ATOM 1411 O O . GLY A 1 174 ? -9.707 -5.536 3.619 1.00 96.25 174 GLY A O 1
ATOM 1412 N N . ALA A 1 175 ? -8.330 -3.910 4.349 1.00 96.69 175 ALA A N 1
ATOM 1413 C CA . ALA A 1 175 ? -7.223 -4.818 4.623 1.00 96.69 175 ALA A CA 1
ATOM 1414 C C . ALA A 1 175 ? -7.640 -5.838 5.696 1.00 96.69 175 ALA A C 1
ATOM 1416 O O . ALA A 1 175 ? -8.217 -5.507 6.731 1.00 96.69 175 ALA A O 1
ATOM 1417 N N . THR A 1 176 ? -7.359 -7.111 5.434 1.00 94.25 176 THR A N 1
ATOM 1418 C CA . THR A 1 176 ? -7.695 -8.234 6.324 1.00 94.25 176 THR A CA 1
ATOM 1419 C C . THR A 1 176 ? -6.633 -8.449 7.399 1.00 94.25 176 THR A C 1
ATOM 1421 O O . THR A 1 176 ? -6.916 -9.018 8.450 1.00 94.25 176 THR A O 1
ATOM 1424 N N . GLY A 1 177 ? -5.405 -8.014 7.132 1.00 92.25 177 GLY A N 1
ATOM 1425 C CA . GLY A 1 177 ? -4.275 -8.166 8.032 1.00 92.25 177 GLY A CA 1
ATOM 1426 C C . GLY A 1 177 ? -3.176 -7.168 7.710 1.00 92.25 177 GLY A C 1
ATOM 1427 O O . GLY A 1 177 ? -3.210 -6.478 6.692 1.00 92.25 177 GLY A O 1
ATOM 1428 N N . ILE A 1 178 ? -2.213 -7.089 8.617 1.00 92.44 178 ILE A N 1
ATOM 1429 C CA . ILE A 1 178 ? -1.100 -6.152 8.561 1.00 92.44 178 ILE A CA 1
ATOM 1430 C C . ILE A 1 178 ? 0.168 -6.949 8.835 1.00 92.44 178 ILE A C 1
ATOM 1432 O O . ILE A 1 178 ? 0.217 -7.734 9.784 1.00 92.44 178 ILE A O 1
ATOM 1436 N N . LEU A 1 179 ? 1.177 -6.761 7.994 1.00 91.44 179 LEU A N 1
ATOM 1437 C CA . LEU A 1 179 ? 2.489 -7.368 8.144 1.00 91.44 179 LEU A CA 1
ATOM 1438 C C . LEU A 1 179 ? 3.506 -6.276 8.458 1.00 91.44 179 LEU A C 1
ATOM 1440 O O . LEU A 1 179 ? 3.462 -5.189 7.893 1.00 91.44 179 LEU A O 1
ATOM 1444 N N . PHE A 1 180 ? 4.448 -6.577 9.344 1.00 88.69 180 PHE A N 1
ATOM 1445 C CA . PHE A 1 180 ? 5.565 -5.687 9.626 1.00 88.69 180 PHE A CA 1
ATOM 1446 C C . PHE A 1 180 ? 6.840 -6.323 9.119 1.00 88.69 180 PHE A C 1
ATOM 1448 O O . PHE A 1 180 ? 7.140 -7.476 9.434 1.00 88.69 180 PHE A O 1
ATOM 1455 N N . TRP A 1 181 ? 7.615 -5.551 8.371 1.00 83.31 181 TRP A N 1
ATOM 1456 C CA . TRP A 1 181 ? 9.010 -5.882 8.176 1.00 83.31 181 TRP A CA 1
ATOM 1457 C C . TRP A 1 181 ? 9.802 -5.27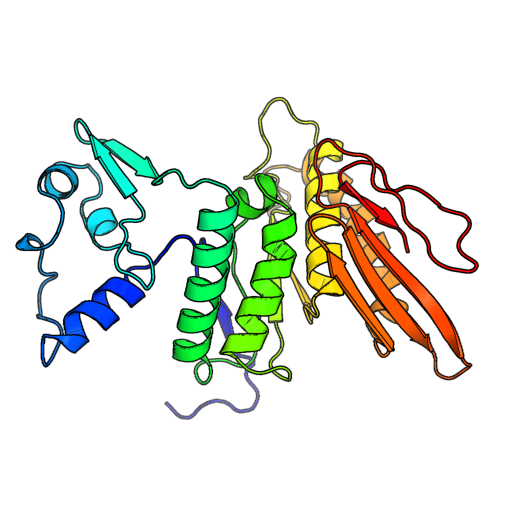2 9.341 1.00 83.31 181 TRP A C 1
ATOM 1459 O O . TRP A 1 181 ? 9.799 -4.054 9.528 1.00 83.31 181 TRP A O 1
ATOM 1469 N N . ASN A 1 182 ? 10.398 -6.126 10.180 1.00 81.94 182 ASN A N 1
ATOM 1470 C CA . ASN A 1 182 ? 11.061 -5.707 11.413 1.00 81.94 182 ASN A CA 1
ATOM 1471 C C . ASN A 1 182 ? 12.322 -6.540 11.721 1.00 81.94 182 ASN A C 1
ATOM 1473 O O . ASN A 1 182 ? 12.350 -7.750 11.506 1.00 81.94 182 ASN A O 1
ATOM 1477 N N . ASP A 1 183 ? 13.357 -5.884 12.246 1.00 82.44 183 ASP A N 1
ATOM 1478 C CA . ASP A 1 183 ? 14.592 -6.454 12.791 1.00 82.44 183 ASP A CA 1
ATOM 1479 C C . ASP A 1 183 ? 15.067 -5.543 13.928 1.00 82.44 183 ASP A C 1
ATOM 1481 O O . ASP A 1 183 ? 15.812 -4.584 13.716 1.00 82.44 183 ASP A O 1
ATOM 1485 N N . TRP A 1 184 ? 14.648 -5.895 15.141 1.00 77.62 184 TRP A N 1
ATOM 1486 C CA . TRP A 1 184 ? 14.964 -5.234 16.411 1.00 77.62 184 TRP A CA 1
ATOM 1487 C C . TRP A 1 184 ? 16.438 -4.852 16.622 1.00 77.62 184 TRP A C 1
ATOM 1489 O O . TRP A 1 184 ? 16.729 -3.925 17.370 1.00 77.62 184 TRP A O 1
ATOM 1499 N N . ARG A 1 185 ? 17.389 -5.531 15.964 1.00 82.81 185 ARG A N 1
ATOM 1500 C CA . ARG A 1 185 ? 18.826 -5.241 16.105 1.00 82.81 185 ARG A CA 1
ATOM 1501 C C . ARG A 1 185 ? 19.274 -4.017 15.316 1.00 82.81 185 ARG A C 1
ATOM 1503 O O . ARG A 1 185 ? 20.357 -3.509 15.584 1.00 82.81 185 ARG A O 1
ATOM 1510 N N . LYS A 1 186 ? 18.511 -3.598 14.303 1.00 80.88 186 LYS A N 1
ATOM 1511 C CA . LYS A 1 186 ? 18.925 -2.531 13.381 1.00 80.88 186 LYS A CA 1
ATOM 1512 C C . LYS A 1 186 ? 18.538 -1.145 13.879 1.00 80.88 186 LYS A C 1
ATOM 1514 O O . LYS A 1 186 ? 19.316 -0.217 13.703 1.00 80.88 186 LYS A O 1
ATOM 1519 N N . THR A 1 187 ? 17.354 -1.026 14.469 1.00 84.19 187 THR A N 1
ATOM 1520 C CA . THR A 1 187 ? 16.732 0.255 14.847 1.00 84.19 187 THR A CA 1
ATOM 1521 C C . THR A 1 187 ? 15.892 0.083 16.120 1.00 84.19 187 THR A C 1
ATOM 1523 O O . THR A 1 187 ? 14.658 0.173 16.065 1.00 84.19 187 THR A O 1
ATOM 1526 N N . PRO A 1 188 ? 16.524 -0.245 17.263 1.00 88.19 188 PRO A N 1
ATOM 1527 C CA . PRO A 1 188 ? 15.816 -0.507 18.517 1.00 88.19 188 PRO A CA 1
ATOM 1528 C C . PRO A 1 188 ? 14.947 0.679 18.959 1.00 88.19 188 PRO A C 1
ATOM 1530 O O . PRO A 1 188 ? 13.839 0.482 19.442 1.00 88.19 188 PRO A O 1
ATOM 1533 N N . GLU A 1 189 ? 15.383 1.911 18.699 1.00 89.88 189 GLU A N 1
ATOM 1534 C CA . GLU A 1 189 ? 14.645 3.125 19.044 1.00 89.88 189 GLU A CA 1
ATOM 1535 C C . GLU A 1 189 ? 13.325 3.278 18.274 1.00 89.88 189 GLU A C 1
ATOM 1537 O O . GLU A 1 189 ? 12.355 3.805 18.812 1.00 89.88 189 GLU A O 1
ATOM 1542 N N . VAL A 1 190 ? 13.256 2.801 17.024 1.00 89.75 190 VAL A N 1
ATOM 1543 C CA . VAL A 1 190 ? 12.000 2.772 16.254 1.00 89.75 190 VAL A CA 1
ATOM 1544 C C . VAL A 1 190 ? 11.103 1.654 16.773 1.00 89.75 190 VAL A C 1
ATOM 1546 O O . VAL A 1 190 ? 9.897 1.848 16.926 1.00 89.75 190 VAL A O 1
ATOM 1549 N N . PHE A 1 191 ? 11.695 0.502 17.091 1.00 87.94 191 PHE A N 1
ATOM 1550 C CA . PHE A 1 191 ? 10.973 -0.651 17.616 1.00 87.94 191 PHE A CA 1
ATOM 1551 C C . PHE A 1 191 ? 10.278 -0.351 18.951 1.00 87.94 191 PHE A C 1
ATOM 1553 O O . PHE A 1 191 ? 9.100 -0.670 19.114 1.00 87.94 191 PHE A O 1
ATOM 1560 N N . ASP A 1 192 ? 10.966 0.314 19.878 1.00 90.62 192 ASP A N 1
ATOM 1561 C CA . ASP A 1 192 ? 10.417 0.651 21.195 1.00 90.62 192 ASP A CA 1
ATOM 1562 C C . ASP A 1 192 ? 9.181 1.559 21.094 1.00 90.62 192 ASP A C 1
ATOM 1564 O O . ASP A 1 192 ? 8.224 1.396 21.852 1.00 90.62 192 ASP A O 1
ATOM 1568 N N . ILE A 1 193 ? 9.160 2.472 20.117 1.00 93.38 193 ILE A N 1
ATOM 1569 C CA . ILE A 1 193 ? 8.012 3.350 19.845 1.00 93.38 193 ILE A CA 1
ATOM 1570 C C . ILE A 1 193 ? 6.909 2.627 19.057 1.00 93.38 193 ILE A C 1
ATOM 1572 O O . ILE A 1 193 ? 5.722 2.919 19.226 1.00 93.38 193 ILE A O 1
ATOM 1576 N N . LEU A 1 194 ? 7.269 1.644 18.229 1.00 92.19 194 LEU A N 1
ATOM 1577 C CA . LEU A 1 194 ? 6.315 0.802 17.508 1.00 92.19 194 LEU A CA 1
ATOM 1578 C C . LEU A 1 194 ? 5.480 -0.059 18.474 1.00 92.19 194 LEU A C 1
ATOM 1580 O O . LEU A 1 194 ? 4.279 -0.222 18.262 1.00 92.19 194 LEU A O 1
ATOM 1584 N N . LEU A 1 195 ? 6.080 -0.595 19.543 1.00 92.12 195 LEU A N 1
ATOM 1585 C CA . LEU A 1 195 ? 5.427 -1.533 20.469 1.00 92.12 195 LEU A CA 1
ATOM 1586 C C . LEU A 1 195 ? 4.104 -1.014 21.081 1.00 92.12 195 LEU A C 1
ATOM 1588 O O . LEU A 1 195 ? 3.109 -1.744 21.009 1.00 92.12 195 LEU A O 1
ATOM 1592 N N . PRO A 1 196 ? 4.020 0.211 21.644 1.00 94.19 196 PRO A N 1
ATOM 1593 C CA . PRO A 1 196 ? 2.752 0.780 22.104 1.00 94.19 196 PRO A CA 1
ATOM 1594 C C . PRO A 1 196 ? 1.679 0.851 21.014 1.00 94.19 196 PRO A C 1
ATOM 1596 O O . PRO A 1 196 ? 0.518 0.540 21.277 1.00 94.19 196 PRO A O 1
ATOM 1599 N N . MET A 1 197 ? 2.062 1.202 19.785 1.00 94.06 197 MET A N 1
ATOM 1600 C CA . MET A 1 197 ? 1.145 1.264 18.645 1.00 94.06 197 MET A CA 1
ATOM 1601 C C . MET A 1 197 ? 0.633 -0.136 18.266 1.00 94.06 197 MET A C 1
ATOM 1603 O O . MET A 1 197 ? -0.563 -0.316 18.051 1.00 94.06 197 MET A O 1
ATOM 1607 N N . LEU A 1 198 ? 1.492 -1.163 18.292 1.00 92.06 198 LEU A N 1
ATOM 1608 C CA . LEU A 1 198 ? 1.068 -2.558 18.095 1.00 92.06 198 LEU A CA 1
ATOM 1609 C C . LEU A 1 198 ? 0.117 -3.040 19.193 1.00 92.06 198 LEU A C 1
ATOM 1611 O O . LEU A 1 198 ? -0.820 -3.794 18.917 1.00 92.06 198 LEU A O 1
ATOM 1615 N N . LYS A 1 199 ? 0.347 -2.622 20.442 1.00 94.88 199 LYS A N 1
ATOM 1616 C CA . LYS A 1 199 ? -0.572 -2.916 21.544 1.00 94.88 199 LYS A CA 1
ATOM 1617 C C . LYS A 1 199 ? -1.936 -2.273 21.291 1.00 94.88 199 LYS A C 1
ATOM 1619 O O . LYS A 1 199 ? -2.940 -2.965 21.396 1.00 94.88 199 LYS A O 1
ATOM 1624 N N . GLU A 1 200 ? -1.965 -0.998 20.909 1.00 94.75 200 GLU A N 1
ATOM 1625 C CA . GLU A 1 200 ? -3.200 -0.289 20.560 1.00 94.75 200 GLU A CA 1
ATOM 1626 C C . GLU A 1 200 ? -3.959 -0.994 19.423 1.00 94.75 200 GLU A C 1
ATOM 1628 O O . GLU A 1 200 ? -5.160 -1.231 19.540 1.00 94.75 200 GLU A O 1
ATOM 1633 N N . LEU A 1 201 ? -3.265 -1.400 18.353 1.00 93.00 201 LEU A N 1
ATOM 1634 C CA . L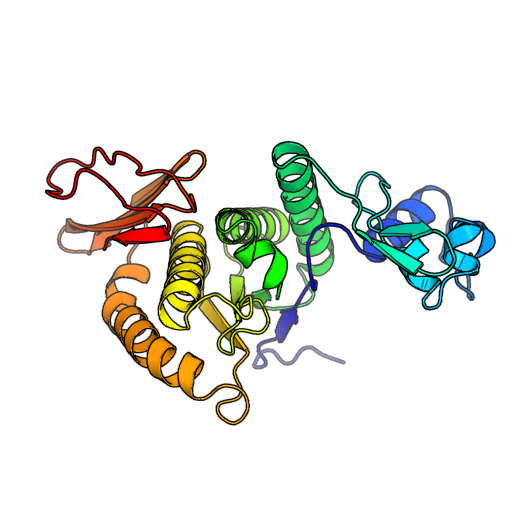EU A 1 201 ? -3.874 -2.167 17.263 1.00 93.00 201 LEU A CA 1
ATOM 1635 C C . LEU A 1 201 ? -4.518 -3.459 17.774 1.00 93.00 201 LEU A C 1
ATOM 1637 O O . LEU A 1 201 ? -5.658 -3.754 17.420 1.00 93.00 201 LEU A O 1
ATOM 1641 N N . ASN A 1 202 ? -3.809 -4.213 18.621 1.00 93.69 202 ASN A N 1
ATOM 1642 C CA . ASN A 1 202 ? -4.320 -5.449 19.216 1.00 93.69 202 ASN A CA 1
ATOM 1643 C C . ASN A 1 202 ? -5.538 -5.208 20.114 1.00 93.69 202 ASN A C 1
ATOM 1645 O O . ASN A 1 202 ? -6.513 -5.956 20.022 1.00 93.69 202 ASN A O 1
ATOM 1649 N N . ASP A 1 203 ? -5.508 -4.157 20.934 1.00 96.06 203 ASP A N 1
ATOM 1650 C CA . ASP A 1 203 ? -6.624 -3.767 21.800 1.00 96.06 203 ASP A CA 1
ATOM 1651 C C . ASP A 1 203 ? -7.869 -3.387 20.968 1.00 96.06 203 ASP A C 1
ATOM 1653 O O . ASP A 1 203 ? -8.997 -3.677 21.371 1.00 96.06 203 ASP A O 1
ATOM 1657 N N . ASN A 1 204 ? -7.672 -2.819 19.771 1.00 95.25 204 ASN A N 1
ATOM 1658 C CA . ASN A 1 204 ? -8.739 -2.416 18.848 1.00 95.25 204 ASN A CA 1
ATOM 1659 C C . ASN A 1 204 ? -9.182 -3.507 17.855 1.00 95.25 204 ASN A C 1
ATOM 1661 O O . ASN A 1 204 ? -10.200 -3.337 17.175 1.00 95.25 204 ASN A O 1
ATOM 1665 N N . LEU A 1 205 ? -8.501 -4.659 17.778 1.00 93.50 205 LEU A N 1
ATOM 1666 C CA . LEU A 1 205 ? -8.891 -5.767 16.890 1.00 93.50 205 LEU A CA 1
ATOM 1667 C C . LEU A 1 205 ? -10.358 -6.212 17.036 1.00 93.50 205 LEU A C 1
ATOM 1669 O O . LEU A 1 205 ? -10.969 -6.521 16.007 1.00 93.50 205 LEU A O 1
ATOM 1673 N N . PRO A 1 206 ? -10.962 -6.266 18.245 1.00 94.56 206 PRO A N 1
ATOM 1674 C CA . PRO A 1 206 ? -12.377 -6.595 18.386 1.00 94.56 206 PRO A CA 1
ATOM 1675 C C . PRO A 1 206 ? -13.298 -5.635 17.628 1.00 94.56 206 PRO A C 1
ATOM 1677 O O . PRO A 1 206 ? -14.292 -6.095 17.077 1.00 94.56 206 PRO A O 1
ATOM 1680 N N . ILE A 1 207 ? -12.953 -4.342 17.557 1.00 95.06 207 ILE A N 1
ATOM 1681 C CA . ILE A 1 207 ? -13.705 -3.313 16.819 1.00 95.06 207 ILE A CA 1
ATOM 1682 C C . ILE A 1 207 ? -13.464 -3.462 15.315 1.00 95.06 207 ILE A C 1
ATOM 1684 O O . ILE A 1 207 ? -14.413 -3.492 14.533 1.00 95.06 207 ILE A O 1
ATOM 1688 N N . VAL A 1 208 ? -12.203 -3.620 14.900 1.00 93.69 208 VAL A N 1
ATOM 1689 C CA . VAL A 1 208 ? -11.821 -3.762 13.482 1.00 93.69 208 VAL A CA 1
ATOM 1690 C C . VAL A 1 208 ? -12.532 -4.950 12.819 1.00 93.69 208 VAL A C 1
ATOM 1692 O O . VAL A 1 208 ? -12.952 -4.859 11.664 1.00 93.69 208 VAL A O 1
ATOM 1695 N N . LYS A 1 209 ? -12.722 -6.048 13.561 1.00 93.06 209 LYS A N 1
ATOM 1696 C CA . LYS A 1 209 ? -13.384 -7.276 13.089 1.00 93.06 209 LYS A CA 1
ATOM 1697 C C . LYS A 1 209 ? -14.912 -7.194 13.021 1.00 93.06 209 LYS A C 1
ATOM 1699 O O . LYS A 1 209 ? -15.529 -8.128 12.512 1.00 93.06 209 LYS A O 1
ATOM 1704 N N . LEU A 1 210 ? -15.531 -6.128 13.531 1.00 95.50 210 LEU A N 1
ATOM 1705 C CA . LEU A 1 210 ? -16.976 -5.933 13.407 1.00 95.50 210 LEU A CA 1
ATOM 1706 C C . LEU A 1 210 ? -17.381 -5.701 11.946 1.00 95.50 210 LEU A C 1
ATOM 1708 O O . LEU A 1 210 ? -16.560 -5.378 11.079 1.00 95.50 210 LEU A O 1
ATOM 1712 N N . GLU A 1 211 ? -18.675 -5.841 11.677 1.00 92.94 211 GLU A N 1
ATOM 1713 C CA . GLU A 1 211 ? -19.248 -5.536 10.372 1.00 92.94 211 GLU A CA 1
ATOM 1714 C C . GLU A 1 211 ? -19.134 -4.032 10.086 1.00 92.94 211 GLU A C 1
ATOM 1716 O O . GLU A 1 211 ? -19.486 -3.196 10.923 1.00 92.94 211 GLU A O 1
ATOM 1721 N N . THR A 1 212 ? -18.638 -3.681 8.900 1.00 94.38 212 THR A N 1
ATOM 1722 C CA . THR A 1 212 ? -18.627 -2.294 8.421 1.00 94.38 212 THR A CA 1
ATOM 1723 C C . THR A 1 212 ? -20.025 -1.929 7.931 1.00 94.38 212 THR A C 1
ATOM 1725 O O . THR A 1 212 ? -20.502 -2.509 6.960 1.00 94.38 212 THR A O 1
ATOM 1728 N N . LYS A 1 213 ? -20.681 -0.964 8.581 1.00 94.50 213 LYS A N 1
ATOM 1729 C CA . LYS A 1 213 ? -22.004 -0.453 8.174 1.00 94.50 213 LYS A CA 1
ATOM 1730 C C . LYS A 1 213 ? -21.914 0.732 7.229 1.00 94.50 213 LYS A C 1
ATOM 1732 O O . LYS A 1 213 ? -22.787 0.924 6.389 1.00 94.50 213 LYS A O 1
ATOM 1737 N N . HIS A 1 214 ? -20.866 1.531 7.378 1.00 92.69 214 HIS A N 1
ATOM 1738 C CA . HIS A 1 214 ? -20.609 2.668 6.516 1.00 92.69 214 HIS A CA 1
ATOM 1739 C C . HIS A 1 214 ? -19.114 2.807 6.281 1.00 92.69 214 HIS A C 1
ATOM 1741 O O . HIS A 1 214 ? -18.306 2.544 7.173 1.00 92.69 214 HIS A O 1
ATOM 1747 N N . TRP A 1 215 ? -18.766 3.240 5.082 1.00 94.00 215 TRP A N 1
ATOM 1748 C CA . TRP A 1 215 ? -17.409 3.552 4.683 1.00 94.00 215 TRP A CA 1
ATOM 1749 C C . TRP A 1 215 ? -17.452 4.776 3.776 1.00 94.00 215 TRP A C 1
ATOM 1751 O O . TRP A 1 215 ? -18.351 4.896 2.938 1.00 94.00 215 TRP A O 1
ATOM 1761 N N . LYS A 1 216 ? -16.497 5.683 3.970 1.00 93.81 216 LYS A N 1
ATOM 1762 C CA . LYS A 1 216 ? -16.324 6.875 3.149 1.00 93.81 216 LYS A CA 1
ATOM 1763 C C . LYS A 1 216 ? -14.847 7.244 3.106 1.00 93.81 216 LYS A C 1
ATOM 1765 O O . LYS A 1 216 ? -14.242 7.456 4.151 1.00 93.81 216 LYS A O 1
ATOM 1770 N N . ALA A 1 217 ? -14.313 7.401 1.904 1.00 94.38 217 ALA A N 1
ATOM 1771 C CA . ALA A 1 217 ? -13.013 8.008 1.662 1.00 94.38 217 ALA A CA 1
ATOM 1772 C C . ALA A 1 217 ? -13.199 9.218 0.742 1.00 94.38 217 ALA A C 1
ATOM 1774 O O . ALA A 1 217 ? -13.887 9.131 -0.278 1.00 94.38 217 ALA A O 1
ATOM 1775 N N . HIS A 1 218 ? -12.630 10.358 1.119 1.00 91.44 218 HIS A N 1
ATOM 1776 C CA . HIS A 1 218 ? -12.585 11.549 0.280 1.00 91.44 218 HIS A CA 1
ATOM 1777 C C . HIS A 1 218 ? -11.256 12.262 0.498 1.00 91.44 218 HIS A C 1
ATOM 1779 O O . HIS A 1 218 ? -10.975 12.733 1.600 1.00 91.44 218 HIS A O 1
ATOM 1785 N N . ASP A 1 219 ? -10.450 12.313 -0.561 1.00 92.50 219 ASP A N 1
ATOM 1786 C CA . ASP A 1 219 ? -9.088 12.838 -0.556 1.00 92.50 219 ASP A CA 1
ATOM 1787 C C . ASP A 1 219 ? -8.260 12.265 0.599 1.00 92.50 219 ASP A C 1
ATOM 1789 O O . ASP A 1 219 ? -7.889 11.091 0.570 1.00 92.50 219 ASP A O 1
ATOM 1793 N N . ASN A 1 220 ? -7.995 13.083 1.618 1.00 97.12 220 ASN A N 1
ATOM 1794 C CA . ASN A 1 220 ? -7.192 12.707 2.772 1.00 97.12 220 ASN A CA 1
ATOM 1795 C C . ASN A 1 220 ? -7.997 12.239 3.991 1.00 97.12 220 ASN A C 1
ATOM 1797 O O . ASN A 1 220 ? -7.398 11.812 4.975 1.00 97.12 220 ASN A O 1
ATOM 1801 N N . LEU A 1 221 ? -9.329 12.318 3.954 1.00 97.44 221 LEU A N 1
ATOM 1802 C CA . LEU A 1 221 ? -10.190 11.884 5.048 1.00 97.44 221 LEU A CA 1
ATOM 1803 C C . LEU A 1 221 ? -10.787 10.510 4.748 1.00 97.44 221 LEU A C 1
ATOM 1805 O O . LEU A 1 221 ? -11.587 10.354 3.821 1.00 97.44 221 LEU A O 1
ATOM 1809 N N . HIS A 1 222 ? -10.469 9.541 5.600 1.00 97.94 222 HIS A N 1
ATOM 1810 C CA . HIS A 1 222 ? -10.957 8.168 5.487 1.00 97.94 222 HIS A CA 1
ATOM 1811 C C . HIS A 1 222 ? -11.715 7.809 6.752 1.00 97.94 222 HIS A C 1
ATOM 1813 O O . HIS A 1 222 ? -11.228 8.051 7.853 1.00 97.94 222 HIS A O 1
ATOM 1819 N N . ILE A 1 223 ? -12.922 7.267 6.612 1.00 96.31 223 ILE A N 1
ATOM 1820 C CA . ILE A 1 223 ? -13.816 6.953 7.726 1.00 96.31 223 ILE A CA 1
ATOM 1821 C C . ILE A 1 223 ? -14.461 5.588 7.496 1.00 96.31 223 ILE A C 1
ATOM 1823 O O . ILE A 1 223 ? -14.991 5.298 6.421 1.00 96.31 223 ILE A O 1
ATOM 1827 N N . MET A 1 224 ? -14.506 4.774 8.546 1.00 95.75 224 MET A N 1
ATOM 1828 C CA . MET A 1 224 ? -15.339 3.580 8.617 1.00 95.75 224 MET A CA 1
ATOM 1829 C C . MET A 1 224 ? -16.180 3.587 9.894 1.00 95.75 224 MET A C 1
ATOM 1831 O O . MET A 1 224 ? -15.711 3.965 10.966 1.00 95.75 224 MET A O 1
ATOM 1835 N N . ILE A 1 225 ? -17.424 3.129 9.783 1.00 95.06 225 ILE A N 1
ATOM 1836 C CA . ILE A 1 225 ? -18.330 2.938 10.915 1.00 95.06 225 ILE A CA 1
ATOM 1837 C C . ILE A 1 225 ? -18.591 1.447 11.066 1.00 95.06 225 ILE A C 1
ATOM 1839 O O . ILE A 1 225 ? -19.059 0.776 10.140 1.00 95.06 225 ILE A O 1
ATOM 1843 N N . LYS A 1 226 ? -18.286 0.942 12.254 1.00 95.31 226 LYS A N 1
ATOM 1844 C CA . LYS A 1 226 ? -18.469 -0.440 12.680 1.00 95.31 226 LYS A CA 1
ATOM 1845 C C . LYS A 1 226 ? -19.659 -0.526 13.624 1.00 95.31 226 LYS A C 1
ATOM 1847 O O . LYS A 1 226 ? -19.875 0.389 14.412 1.00 95.31 226 LYS A O 1
ATOM 1852 N N . GLU A 1 227 ? -20.405 -1.622 13.576 1.00 94.88 227 GLU A N 1
ATOM 1853 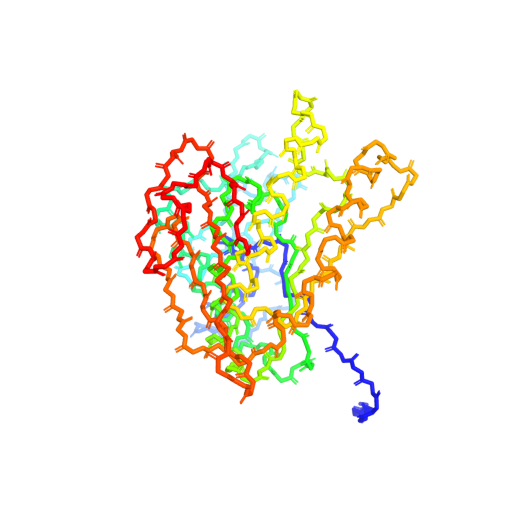C CA . GLU A 1 227 ? -21.528 -1.850 14.491 1.00 94.88 227 GLU A CA 1
ATOM 1854 C C . GLU A 1 227 ? -21.454 -3.249 15.100 1.00 94.88 227 GLU A C 1
ATOM 1856 O O . GLU A 1 227 ? -21.214 -4.240 14.403 1.00 94.88 227 GLU A O 1
ATOM 1861 N N . SER A 1 228 ? -21.624 -3.332 16.415 1.00 94.94 228 SER A N 1
ATOM 1862 C CA . SER A 1 228 ? -21.721 -4.597 17.137 1.00 94.94 228 SER A CA 1
ATOM 1863 C C . SER A 1 228 ? -23.151 -5.137 17.133 1.00 94.94 228 SER A C 1
ATOM 1865 O O . SER A 1 228 ? -24.111 -4.457 16.783 1.00 94.94 228 SER A O 1
ATOM 1867 N N . LYS A 1 229 ? -23.314 -6.404 17.531 1.00 92.56 229 LYS A N 1
ATOM 1868 C CA . LYS A 1 229 ? -24.615 -7.100 17.500 1.00 92.56 229 LYS A CA 1
ATOM 1869 C C . LYS A 1 229 ? -25.686 -6.473 18.403 1.00 92.56 229 LYS A C 1
ATOM 1871 O O . LYS A 1 229 ? -26.867 -6.698 18.173 1.00 92.56 229 LYS A O 1
ATOM 1876 N N . ASP A 1 230 ? -25.276 -5.735 19.428 1.00 93.56 230 ASP A N 1
ATOM 1877 C CA . ASP A 1 230 ? -26.128 -4.968 20.345 1.00 93.56 230 ASP A CA 1
ATOM 1878 C C . ASP A 1 230 ? -26.432 -3.542 19.839 1.00 93.56 230 ASP A C 1
ATOM 1880 O O . ASP A 1 230 ? -27.081 -2.771 20.541 1.00 93.56 230 ASP A O 1
ATOM 1884 N N . GLY A 1 231 ? -25.991 -3.186 18.625 1.00 91.88 231 GLY A N 1
ATOM 1885 C CA . GLY A 1 231 ? -26.263 -1.898 17.982 1.00 91.88 231 GLY A CA 1
ATOM 1886 C C . GLY A 1 231 ? -25.299 -0.772 18.365 1.00 91.88 231 GLY A C 1
ATOM 1887 O O . GLY A 1 231 ? -25.495 0.367 17.938 1.00 91.88 231 GLY A O 1
ATOM 1888 N N . LYS A 1 232 ? -24.249 -1.051 19.152 1.00 93.19 232 LYS A N 1
ATOM 1889 C CA . LYS A 1 232 ? -23.233 -0.045 19.480 1.00 93.19 232 LYS A CA 1
ATOM 1890 C C . LYS A 1 232 ? -22.351 0.241 18.263 1.00 93.19 232 LYS A C 1
ATOM 1892 O O . LYS A 1 232 ? -21.817 -0.668 17.628 1.00 93.19 232 LYS A O 1
ATOM 1897 N N . LYS A 1 233 ? -22.184 1.530 17.962 1.00 93.06 233 LYS A N 1
ATOM 1898 C CA . LYS A 1 233 ? -21.379 2.019 16.839 1.00 93.06 233 LYS A CA 1
ATOM 1899 C C . LYS A 1 233 ? -19.983 2.428 17.292 1.00 93.06 233 LYS A C 1
ATOM 1901 O O . LYS A 1 233 ? -19.810 2.970 18.381 1.00 93.06 233 LYS A O 1
ATOM 1906 N N . TYR A 1 234 ? -19.011 2.177 16.429 1.00 94.62 234 TYR A N 1
ATOM 1907 C CA . TYR A 1 234 ? -17.615 2.565 16.587 1.00 94.62 234 TYR A CA 1
ATOM 1908 C C . TYR A 1 234 ? -17.154 3.253 15.309 1.00 94.62 234 TYR A C 1
ATOM 1910 O O . TYR A 1 234 ? -17.549 2.851 14.212 1.00 94.62 234 TYR A O 1
ATOM 1918 N N . PHE A 1 235 ? -16.320 4.274 15.444 1.00 94.12 235 PHE A N 1
ATOM 1919 C CA . PHE A 1 235 ? -15.900 5.122 14.336 1.00 94.12 235 PHE A CA 1
ATOM 1920 C C . PHE A 1 235 ? -14.395 5.032 14.214 1.00 94.12 235 PHE A C 1
ATOM 1922 O O . PHE A 1 235 ? -13.712 5.304 15.180 1.00 94.12 235 PHE A O 1
ATOM 1929 N N . ILE A 1 236 ? -13.879 4.673 13.046 1.00 95.50 236 ILE A N 1
ATOM 1930 C CA . ILE A 1 236 ? -12.442 4.701 12.777 1.00 95.50 236 ILE A CA 1
ATOM 1931 C C . ILE A 1 236 ? -12.229 5.745 11.699 1.00 95.50 236 ILE A C 1
ATOM 1933 O O . ILE A 1 236 ? -12.826 5.637 10.628 1.00 95.50 236 ILE A O 1
ATOM 1937 N N . ALA A 1 237 ? -11.413 6.752 11.980 1.00 96.38 237 ALA A N 1
ATOM 1938 C CA . ALA A 1 237 ? -11.098 7.807 11.035 1.00 96.38 237 ALA A CA 1
ATOM 1939 C C . ALA A 1 237 ? -9.589 8.036 10.952 1.00 96.38 237 ALA A C 1
ATOM 1941 O O . ALA A 1 237 ? -8.903 7.984 11.973 1.00 96.38 237 ALA A O 1
ATOM 1942 N N . SER A 1 238 ? -9.082 8.313 9.754 1.00 97.88 238 SER A N 1
ATOM 1943 C CA . SER A 1 238 ? -7.696 8.718 9.528 1.00 97.88 238 SER A CA 1
ATOM 1944 C C . SER A 1 238 ? -7.620 9.959 8.645 1.00 97.88 238 SER A C 1
ATOM 1946 O O . SER A 1 238 ? -8.400 10.129 7.705 1.00 97.88 238 SER A O 1
ATOM 1948 N N . ASN A 1 239 ? -6.662 10.828 8.968 1.00 98.31 239 ASN A N 1
ATOM 1949 C CA . ASN A 1 239 ? -6.235 11.932 8.122 1.00 98.31 239 ASN A CA 1
ATOM 1950 C C . ASN A 1 239 ? -4.891 11.572 7.477 1.00 98.31 239 ASN A C 1
ATOM 1952 O O . ASN A 1 239 ? -3.880 11.497 8.168 1.00 98.31 239 ASN A O 1
ATOM 1956 N N . THR A 1 240 ? -4.862 11.351 6.165 1.00 98.38 240 THR A N 1
ATOM 1957 C CA . THR A 1 240 ? -3.626 11.045 5.426 1.00 98.38 240 THR A CA 1
ATOM 1958 C C . THR A 1 240 ? -2.861 12.281 4.962 1.00 98.38 240 THR A C 1
ATOM 1960 O O . THR A 1 240 ? -1.792 12.127 4.372 1.00 98.38 240 THR A O 1
ATOM 1963 N N . SER A 1 241 ? -3.369 13.492 5.225 1.00 97.56 241 SER A N 1
ATOM 1964 C CA . SER A 1 241 ? -2.614 14.724 4.996 1.00 97.56 241 SER A CA 1
ATOM 1965 C C . SER A 1 241 ? -1.454 14.807 5.984 1.00 97.56 241 SER A C 1
ATOM 1967 O O . SER A 1 241 ? -1.592 14.493 7.169 1.00 97.56 241 SER A O 1
ATOM 1969 N N . THR A 1 242 ? -0.300 15.242 5.485 1.00 96.25 242 THR A N 1
ATOM 1970 C CA . THR A 1 242 ? 0.905 15.505 6.280 1.00 96.25 242 THR A CA 1
ATOM 1971 C C . THR A 1 242 ? 0.964 16.947 6.784 1.00 96.25 242 THR A C 1
ATOM 1973 O O . THR A 1 242 ? 1.807 17.256 7.624 1.00 96.25 242 THR A O 1
ATOM 1976 N N . THR A 1 243 ? 0.070 17.823 6.313 1.00 96.62 243 THR A N 1
ATOM 1977 C CA . THR A 1 243 ? 0.090 19.264 6.613 1.00 96.62 243 THR A CA 1
ATOM 1978 C C . THR A 1 243 ? -1.236 19.802 7.125 1.00 96.62 243 THR A C 1
ATOM 1980 O O . THR A 1 243 ? -1.244 20.693 7.973 1.00 96.62 243 THR A O 1
ATOM 1983 N N . ASP A 1 244 ? -2.354 19.268 6.642 1.00 97.75 244 ASP A N 1
ATOM 1984 C CA . ASP A 1 244 ? -3.656 19.900 6.828 1.00 97.75 244 ASP A CA 1
ATOM 1985 C C . ASP A 1 244 ? -4.429 19.269 7.980 1.00 97.75 244 ASP A C 1
ATOM 1987 O O . ASP A 1 244 ? -4.490 18.046 8.132 1.00 97.75 244 ASP A O 1
ATOM 1991 N N . VAL A 1 245 ? -5.083 20.123 8.763 1.00 97.81 245 VAL A N 1
ATOM 1992 C CA . VAL A 1 245 ? -6.113 19.710 9.715 1.00 97.81 245 VAL A CA 1
ATOM 1993 C C . VAL A 1 245 ? -7.413 19.508 8.943 1.00 97.81 245 VAL A C 1
ATOM 1995 O O . VAL A 1 245 ? -7.843 20.396 8.209 1.00 97.81 245 VAL A O 1
ATOM 1998 N N . LEU A 1 246 ? -8.053 18.352 9.116 1.00 96.75 246 LEU A N 1
ATOM 1999 C CA . LEU A 1 246 ? -9.303 18.030 8.429 1.00 96.75 246 LEU A CA 1
ATOM 2000 C C . LEU A 1 246 ? -10.478 18.051 9.396 1.00 96.75 246 LEU A C 1
ATOM 2002 O O . LEU A 1 246 ? -10.433 17.426 10.456 1.00 96.75 246 LEU A O 1
ATOM 2006 N N . SER A 1 247 ? -11.560 18.724 9.010 1.00 94.19 247 SER A N 1
ATOM 2007 C CA . SER A 1 247 ? -12.812 18.675 9.759 1.00 94.19 247 SER A CA 1
ATOM 2008 C C . SER A 1 247 ? -13.494 17.320 9.586 1.00 94.19 247 SER A C 1
ATOM 2010 O O . SER A 1 247 ? -13.606 16.796 8.476 1.00 94.19 247 SER A O 1
ATOM 2012 N N . ILE A 1 24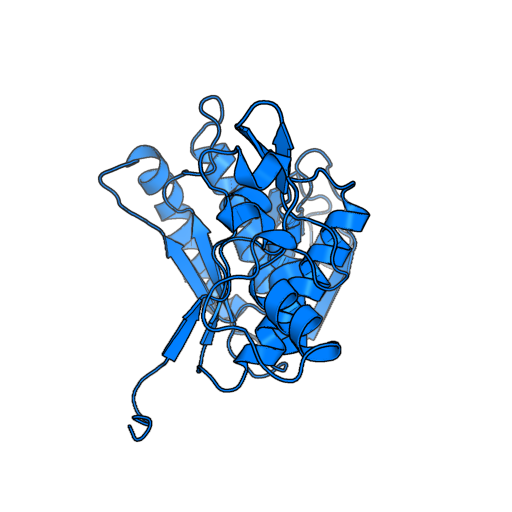8 ? -14.008 16.783 10.687 1.00 91.00 248 ILE A N 1
ATOM 2013 C CA . ILE A 1 248 ? -14.860 15.600 10.702 1.00 91.00 248 ILE A CA 1
ATOM 2014 C C . ILE A 1 248 ? -16.230 15.981 11.255 1.00 91.00 248 ILE A C 1
ATOM 2016 O O . ILE A 1 248 ? -16.355 16.534 12.348 1.00 91.00 248 ILE A O 1
ATOM 2020 N N . ASP A 1 249 ? -17.270 15.673 10.487 1.00 84.62 249 ASP A N 1
ATOM 2021 C CA . ASP A 1 249 ? -18.650 15.823 10.932 1.00 84.62 249 ASP A CA 1
ATOM 2022 C C . ASP A 1 249 ? -19.289 14.447 11.057 1.00 84.62 249 ASP A C 1
ATOM 2024 O O . ASP A 1 249 ? -19.873 13.897 10.121 1.00 84.62 249 ASP A O 1
ATOM 2028 N N . ILE A 1 250 ? -19.082 13.854 12.230 1.00 81.88 250 ILE A N 1
ATOM 2029 C CA . ILE A 1 250 ? -19.694 12.592 12.610 1.00 81.88 250 ILE A CA 1
ATOM 2030 C C . ILE A 1 250 ? -20.697 12.889 13.734 1.00 81.88 250 ILE A C 1
ATOM 2032 O O . ILE A 1 250 ? -20.298 13.431 14.777 1.00 81.88 250 ILE A O 1
ATOM 2036 N N . PRO A 1 251 ? -21.990 12.552 13.553 1.00 80.12 251 PRO A N 1
ATOM 2037 C CA . PRO A 1 251 ? -22.987 12.681 14.607 1.00 80.12 251 PRO A CA 1
ATOM 2038 C C . PRO A 1 251 ? -22.533 11.967 15.882 1.00 80.12 251 PRO A C 1
ATOM 2040 O O . PRO A 1 251 ? -21.977 10.876 15.812 1.00 80.12 251 PRO A O 1
ATOM 2043 N N . GLU A 1 252 ? -22.776 12.584 17.041 1.00 80.94 252 GLU A N 1
ATOM 2044 C CA . GLU A 1 252 ? -22.492 12.007 18.370 1.00 80.94 252 GLU A CA 1
ATOM 2045 C C . GLU A 1 252 ? -20.998 11.820 18.713 1.00 80.94 252 GLU A C 1
ATOM 2047 O O . GLU A 1 252 ? -20.669 11.391 19.818 1.00 80.94 252 GLU A O 1
ATOM 2052 N N . VAL A 1 253 ? -20.079 12.223 17.826 1.00 84.88 253 VAL A N 1
ATOM 2053 C CA . VAL A 1 253 ? -18.636 12.258 18.098 1.00 84.88 253 VAL A CA 1
ATOM 2054 C C . VAL A 1 253 ? -18.204 13.669 18.504 1.00 84.88 253 VAL A C 1
ATOM 2056 O O . VAL A 1 253 ? -18.450 14.654 17.796 1.00 84.88 253 VAL A O 1
ATOM 2059 N N . ASN A 1 254 ? -17.535 13.763 19.660 1.00 85.38 254 ASN A N 1
ATOM 2060 C CA . ASN A 1 254 ? -17.041 15.028 20.216 1.00 85.38 254 ASN A CA 1
ATOM 2061 C C . ASN A 1 254 ? -15.863 15.607 19.424 1.00 85.38 254 ASN A C 1
ATOM 2063 O O . ASN A 1 254 ? -15.705 16.824 19.364 1.00 85.38 254 ASN A O 1
ATOM 2067 N N . LYS A 1 255 ? -15.027 14.753 18.827 1.00 91.12 255 LYS A N 1
ATOM 2068 C CA . LYS A 1 255 ? -13.898 15.197 18.011 1.00 91.12 255 LYS A CA 1
ATOM 2069 C C . LYS A 1 255 ? -14.420 15.752 16.685 1.00 91.12 255 LYS A C 1
ATOM 2071 O O . LYS A 1 255 ? -15.176 15.077 15.995 1.00 91.12 255 LYS A O 1
ATOM 2076 N N . LYS A 1 256 ? -14.045 16.994 16.370 1.00 91.88 256 LYS A N 1
ATOM 2077 C CA . LYS A 1 256 ? -14.483 17.721 15.162 1.00 91.88 256 LYS A CA 1
ATOM 2078 C C . LYS A 1 256 ? -13.379 17.934 14.140 1.00 91.88 256 LYS A C 1
ATOM 2080 O O . LYS A 1 256 ? -13.663 18.321 13.015 1.00 91.88 256 LYS A O 1
ATOM 2085 N N . GLU A 1 257 ? -12.139 17.652 14.515 1.00 96.25 257 GLU A N 1
ATOM 2086 C CA . GLU A 1 257 ? -10.971 17.833 13.664 1.00 96.25 257 GLU A CA 1
ATOM 2087 C C . GLU A 1 257 ? -9.967 16.706 13.891 1.00 96.25 257 GLU A C 1
ATOM 2089 O O . GLU A 1 257 ? -9.791 16.236 15.024 1.00 96.25 257 GLU A O 1
ATOM 2094 N N . LEU A 1 258 ? -9.301 16.306 12.812 1.00 97.00 258 LEU A N 1
ATOM 2095 C CA . LEU A 1 258 ? -8.145 15.422 12.818 1.00 97.00 258 LEU A CA 1
ATOM 2096 C C . LEU A 1 258 ? -6.907 16.222 12.435 1.00 97.00 258 LEU A C 1
ATOM 2098 O O . LEU A 1 258 ? -6.852 16.818 11.359 1.00 97.00 258 LEU A O 1
ATOM 2102 N N . GLN A 1 259 ? -5.907 16.202 13.308 1.00 98.00 259 GLN A N 1
ATOM 2103 C CA . GLN A 1 259 ? -4.580 16.728 13.013 1.00 98.00 259 GLN A CA 1
ATOM 2104 C C . GLN A 1 259 ? -3.932 15.930 11.866 1.00 98.00 259 GLN A C 1
ATOM 2106 O O . GLN A 1 259 ? -4.385 14.817 11.566 1.00 98.00 259 GLN A O 1
ATOM 2111 N N . PRO A 1 260 ? -2.894 16.469 11.204 1.00 98.31 260 PRO A N 1
ATOM 2112 C CA . PRO A 1 260 ? -2.152 15.729 10.190 1.00 98.31 260 PRO A CA 1
ATOM 2113 C C . PRO A 1 260 ? -1.712 14.357 10.707 1.00 98.31 260 PRO A C 1
ATOM 2115 O O . PRO A 1 260 ? -1.214 14.247 11.829 1.00 98.31 260 PRO A O 1
ATOM 2118 N N . LEU A 1 261 ? -1.915 13.314 9.898 1.00 98.25 261 LEU A N 1
ATOM 2119 C CA . LEU A 1 261 ? -1.593 11.915 10.225 1.00 98.25 261 LEU A CA 1
ATOM 2120 C C . LEU A 1 261 ? -2.328 11.338 11.446 1.00 98.25 261 LEU A C 1
ATOM 2122 O O . LEU A 1 261 ? -2.018 10.231 11.894 1.00 98.25 261 LEU A O 1
ATOM 2126 N N . GLU A 1 262 ? -3.306 12.053 12.001 1.00 97.62 262 GLU A N 1
ATOM 2127 C CA . GLU A 1 262 ? -4.039 11.586 13.168 1.00 97.62 262 GLU A CA 1
ATOM 2128 C C . GLU A 1 262 ? -5.008 10.458 12.799 1.00 97.62 262 GLU A C 1
ATOM 2130 O O . GLU A 1 262 ? -5.663 10.466 11.753 1.00 97.62 262 GLU A O 1
ATOM 2135 N N . VAL A 1 263 ? -5.123 9.498 13.718 1.00 96.88 263 VAL A N 1
ATOM 2136 C CA . VAL A 1 263 ? -6.140 8.449 13.698 1.00 96.88 263 VAL A CA 1
ATOM 2137 C C . VAL A 1 263 ? -7.013 8.586 14.938 1.00 96.88 263 VAL A C 1
ATOM 2139 O O . VAL A 1 263 ? -6.500 8.756 16.045 1.00 96.88 263 VAL A O 1
ATOM 2142 N N . TYR A 1 264 ? -8.323 8.456 14.751 1.00 95.12 264 TYR A N 1
ATOM 2143 C CA . TYR A 1 264 ? -9.325 8.450 15.812 1.00 95.12 264 TYR A CA 1
ATOM 2144 C C . TYR A 1 264 ? -10.155 7.162 15.771 1.00 95.12 264 TYR A C 1
ATOM 2146 O O . TYR A 1 264 ? -10.502 6.700 14.683 1.00 95.12 264 TYR A O 1
ATOM 2154 N N . ILE A 1 265 ? -10.440 6.589 16.948 1.00 92.00 265 ILE A N 1
ATOM 2155 C CA . ILE A 1 265 ? -11.194 5.336 17.157 1.00 92.00 265 ILE A CA 1
ATOM 2156 C C . ILE A 1 265 ? -12.201 5.528 18.291 1.00 92.00 265 ILE A C 1
ATOM 2158 O O . ILE A 1 265 ? -11.805 6.174 19.291 1.00 92.00 265 ILE A O 1
#

Radius of gyration: 20.3 Å; Cα contacts (8 Å, |Δi|>4): 463; chains: 1; bounding box: 51×51×53 Å